Protein AF-A0A3M2LGC0-F1 (afdb_monomer_lite)

Sequence (353 aa):
MSELNGSGGSHGVPGADSSWPVLGRDTAALPDAQAQAGGSANGQVVPGQVVPGQIVQSHHGPGANGQSPGGTDAEAQPWDIVERLRQMADLIGDALSAGERKVEQSRTDAATQVATLQAEKESAQRDAAAAWGEVQRSRGQAEQADRRVLDAERRMAEAQAEAAAQLQAVQTDGAAQLQAVQADAANQISTAQSDAAAQVAAIQTEKETAQRDAAAAWGEVQRSRGQAEQADRRAVDAERRMAEAQAESAARVEALQAEKETAQRDAAAAWNQAQQGRQQADQARAQMEQAQVQAEQARVQADQSRTAMEQARQQEQQARTSMEAARQQEQQARTSMEAARQQEQQARAEAQA

pLDDT: mean 81.17, std 18.39, range [36.16, 98.5]

Secondary structure (DSSP, 8-state):
-----------PPPPS----------------------------PPP---PPP-------PPP--------------HHHHHHHHHHHHHHHHHHHHHHHHHHHHHHHHHHHHHHHHHHHHHHHHHHHHHHHHHHHHHHHHHHHHHHHHHHHHHHHHHHHHHHHHHHHHHHHS-TTTHHHHHHHHHHHHHHHHHHHHHHHHHHHHHHHHHHHHHHHHHHHHHHHHHHHHHHHHHHHHHHHHHHHHHHHHHHHHHHHHHHHHHHHHHHHHHHHHHHHHHHHHHHHHHHHHHHHHHHHHHHHHHHHHHHHHHHHHHHHHHHHHHHHHHHHHHHHHHHHHHHHHHHHHHHHHHTT-

Foldseek 3Di:
DDDDDDDDDDDDDDDPPPDDDDDDDPPDDDDDDDDDDDDDDDDDDDDDDDDDDPPPPPPPDDDDDDPDPDDPVPVCPPVNVVVVVVVVVVVVVVVVVVVVVVVVVVVVVVVVVVVVLVVVVVVLVVVVVVLVVVVVVLVVVVVVLVVVVVVLVVVVVVVVVVLVVVVVVLVVDDDPVSPVVVVVSVVVVVVVVVVSVVVVVVSVVVVVVSVVVVVVSVVVVVVSVVVVVVVVVVVVVVVVVVVVVVVVVVVVVVVVVVVVVVVVVVVVVVVVVVVVVVVVVVVVVVVVVVVVVVVVVVVVVVVVVVVVVVVVVVVVVVVVVVVVVVVVVVVVVVVVVVVVVVVVVVVVVVVVD

Organism: NCBI:txid2483351

Radius of gyration: 67.18 Å; chains: 1; bounding box: 136×83×228 Å

Structure (mmCIF, N/CA/C/O backbone):
data_AF-A0A3M2LGC0-F1
#
_entry.id   AF-A0A3M2LGC0-F1
#
loop_
_atom_site.group_PDB
_atom_site.id
_atom_site.type_symbol
_atom_site.label_atom_id
_atom_site.label_alt_id
_atom_site.label_comp_id
_atom_site.label_asym_id
_atom_site.label_entity_id
_atom_site.label_seq_id
_atom_site.pdbx_PDB_ins_code
_atom_site.Cartn_x
_atom_site.Cartn_y
_atom_site.Cartn_z
_atom_site.occupancy
_atom_site.B_iso_or_equiv
_atom_site.auth_seq_id
_atom_site.auth_comp_id
_atom_site.auth_asym_id
_atom_site.auth_atom_id
_atom_site.pdbx_PDB_model_num
ATOM 1 N N . MET A 1 1 ? -54.406 46.962 31.794 1.00 59.38 1 MET A N 1
ATOM 2 C CA . MET A 1 1 ? -53.096 47.440 31.314 1.00 59.38 1 MET A CA 1
ATOM 3 C C . MET A 1 1 ? -52.217 47.644 32.531 1.00 59.38 1 MET A C 1
ATOM 5 O O . MET A 1 1 ? -52.386 48.662 33.172 1.00 59.38 1 MET A O 1
ATOM 9 N N . SER A 1 2 ? -51.402 46.642 32.869 1.00 51.41 2 SER A N 1
ATOM 10 C CA . SER A 1 2 ? -50.234 46.716 33.762 1.00 51.41 2 SER A CA 1
ATOM 11 C C . SER A 1 2 ? -49.495 45.376 33.663 1.00 51.41 2 SER A C 1
ATOM 13 O O . SER A 1 2 ? -50.043 44.342 34.024 1.00 51.41 2 SER A O 1
ATOM 15 N N . GLU A 1 3 ? -48.328 45.434 33.024 1.00 60.50 3 GLU A N 1
ATOM 16 C CA . GLU A 1 3 ? -47.045 44.828 33.411 1.00 60.50 3 GLU A CA 1
ATOM 17 C C . GLU A 1 3 ? -47.031 43.421 34.030 1.00 60.50 3 GLU A C 1
ATOM 19 O O . GLU A 1 3 ? -47.432 43.234 35.170 1.00 60.50 3 GLU A O 1
ATOM 24 N N . LEU A 1 4 ? -46.406 42.470 33.324 1.00 56.62 4 LEU A N 1
ATOM 25 C CA . LEU A 1 4 ? -45.629 41.384 33.936 1.00 56.62 4 LEU A CA 1
ATOM 26 C C . LEU A 1 4 ? -44.500 40.980 32.975 1.00 56.62 4 LEU A C 1
ATOM 28 O O . LEU A 1 4 ? -44.613 40.081 32.146 1.00 56.62 4 LEU A O 1
ATOM 32 N N . ASN A 1 5 ? -43.420 41.751 33.078 1.00 58.09 5 ASN A N 1
ATOM 33 C CA . ASN A 1 5 ? -42.125 41.527 32.454 1.00 58.09 5 ASN A CA 1
ATOM 34 C C . ASN A 1 5 ? -41.316 40.603 33.383 1.00 58.09 5 ASN A C 1
ATOM 36 O O . ASN A 1 5 ? -40.851 41.033 34.438 1.00 58.09 5 ASN A O 1
ATOM 40 N N . GLY A 1 6 ? -41.219 39.320 33.034 1.00 52.62 6 GLY A N 1
ATOM 41 C CA . GLY A 1 6 ? -40.453 38.311 33.769 1.00 52.62 6 GLY A CA 1
ATOM 42 C C . GLY A 1 6 ? -39.072 38.133 33.153 1.00 52.62 6 GLY A C 1
ATOM 43 O O . GLY A 1 6 ? -38.904 37.383 32.197 1.00 52.62 6 GLY A O 1
ATOM 44 N N . SER A 1 7 ? -38.113 38.868 33.707 1.00 60.56 7 SER A N 1
ATOM 45 C CA . SER A 1 7 ? -36.701 38.924 33.333 1.00 60.56 7 SER A CA 1
ATOM 46 C C . SER A 1 7 ? -36.020 37.550 33.368 1.00 60.56 7 SER A C 1
ATOM 48 O O . SER A 1 7 ? -36.072 36.844 34.374 1.00 60.56 7 SER A O 1
ATOM 50 N N . GLY A 1 8 ? -35.332 37.207 32.277 1.00 49.66 8 GLY A N 1
ATOM 51 C CA . GLY A 1 8 ? -34.475 36.030 32.171 1.00 49.66 8 GLY A CA 1
ATOM 52 C C . GLY A 1 8 ? -33.271 36.119 33.109 1.00 49.66 8 GLY A C 1
ATOM 53 O O . GLY A 1 8 ? -32.500 37.077 33.064 1.00 49.66 8 GLY A O 1
ATOM 54 N N . GLY A 1 9 ? -33.126 35.106 33.963 1.00 54.53 9 GLY A N 1
ATOM 55 C CA . GLY A 1 9 ? -31.939 34.874 34.774 1.00 54.53 9 GLY A CA 1
ATOM 56 C C . GLY A 1 9 ? -30.908 34.080 33.982 1.00 54.53 9 GLY A C 1
ATOM 57 O O . GLY A 1 9 ? -31.056 32.877 33.779 1.00 54.53 9 GLY A O 1
ATOM 58 N N . SER A 1 10 ? -29.859 34.764 33.537 1.00 47.78 10 SER A N 1
ATOM 59 C CA . SER A 1 10 ? -28.648 34.161 32.991 1.00 47.78 10 SER A CA 1
ATOM 60 C C . SER A 1 10 ? -27.909 33.411 34.102 1.00 47.78 10 SER A C 1
ATOM 62 O O . SER A 1 10 ? -27.289 34.029 34.967 1.00 47.78 10 SER A O 1
ATOM 64 N N . HIS A 1 11 ? -27.956 32.079 34.092 1.00 54.91 11 HIS A N 1
ATOM 65 C CA . HIS A 1 11 ? -27.045 31.273 34.899 1.00 54.91 11 HIS A CA 1
ATOM 66 C C . HIS A 1 11 ? -25.644 31.350 34.285 1.00 54.91 11 HIS A C 1
ATOM 68 O O . HIS A 1 11 ? -25.371 30.769 33.236 1.00 54.91 11 HIS A O 1
ATOM 74 N N . GLY A 1 12 ? -24.773 32.124 34.935 1.00 53.34 12 GLY A N 1
ATOM 75 C CA . GLY A 1 12 ? -23.349 32.175 34.639 1.00 53.34 12 GLY A CA 1
ATOM 76 C C . GLY A 1 12 ? -22.702 30.815 34.883 1.00 53.34 12 GLY A C 1
ATOM 77 O O . GLY A 1 12 ? -22.812 30.243 35.965 1.00 53.34 12 GLY A O 1
ATOM 78 N N . VAL A 1 13 ? -22.032 30.313 33.853 1.00 56.62 13 VAL A N 1
ATOM 79 C CA . VAL A 1 13 ? -21.120 29.173 33.917 1.00 56.62 13 VAL A CA 1
ATOM 80 C C . VAL A 1 13 ? -19.903 29.597 34.754 1.00 56.62 13 VAL A C 1
ATOM 82 O O . VAL A 1 13 ? -19.287 30.610 34.414 1.00 56.62 13 VAL A O 1
ATOM 85 N N . PRO A 1 14 ? -19.541 28.898 35.844 1.00 59.12 14 PRO A N 1
ATOM 86 C CA . PRO A 1 14 ? -18.311 29.197 36.568 1.00 59.12 14 PRO A CA 1
ATOM 87 C C . PRO A 1 14 ? -17.082 28.843 35.714 1.00 59.12 14 PRO A C 1
ATOM 89 O O . PRO A 1 14 ? -17.028 27.787 35.085 1.00 59.12 14 PRO A O 1
ATOM 92 N N . GLY A 1 15 ? -16.124 29.773 35.685 1.00 50.25 15 GLY A N 1
ATOM 93 C CA . GLY A 1 15 ? -14.881 29.711 34.919 1.00 50.25 15 GLY A CA 1
ATOM 94 C C . GLY A 1 15 ? -13.962 28.550 35.309 1.00 50.25 15 GLY A C 1
ATOM 95 O O . GLY A 1 15 ? -13.933 28.088 36.450 1.00 50.25 15 GLY A O 1
ATOM 96 N N . ALA A 1 16 ? -13.226 28.070 34.308 1.00 52.12 16 ALA A N 1
ATOM 97 C CA . ALA A 1 16 ? -12.332 26.917 34.334 1.00 52.12 16 ALA A CA 1
ATOM 98 C C . ALA A 1 16 ? -10.916 27.246 34.858 1.00 52.12 16 ALA A C 1
ATOM 100 O O . ALA A 1 16 ? -9.922 26.737 34.347 1.00 52.12 16 ALA A O 1
ATOM 101 N N . ASP A 1 17 ? -10.814 28.091 35.880 1.00 50.72 17 ASP A N 1
ATOM 102 C CA . ASP A 1 17 ? -9.554 28.609 36.431 1.00 50.72 17 ASP A CA 1
ATOM 103 C C . ASP A 1 17 ? -9.239 28.064 37.842 1.00 50.72 17 ASP A C 1
ATOM 105 O O . ASP A 1 17 ? -8.392 28.578 38.577 1.00 50.72 17 ASP A O 1
ATOM 109 N N . SER A 1 18 ? -9.842 26.923 38.194 1.00 50.28 18 SER A N 1
ATOM 110 C CA . SER A 1 18 ? -9.445 26.139 39.370 1.00 50.28 18 SER A CA 1
ATOM 111 C C . SER A 1 18 ? -8.137 25.391 39.106 1.00 50.28 18 SER A C 1
ATOM 113 O O . SER A 1 18 ? -8.094 24.262 38.618 1.00 50.28 18 SER A O 1
ATOM 115 N N . SER A 1 19 ? -7.062 26.087 39.447 1.00 55.22 19 SER A N 1
ATOM 116 C CA . SER A 1 19 ? -5.687 25.611 39.519 1.00 55.22 19 SER A CA 1
ATOM 117 C C . SER A 1 19 ? -5.588 24.495 40.564 1.00 55.22 19 SER A C 1
ATOM 119 O O . SER A 1 19 ? -5.571 24.760 41.764 1.00 55.22 19 SER A O 1
ATOM 121 N N . TRP A 1 20 ? -5.551 23.236 40.130 1.00 62.28 20 TRP A N 1
ATOM 122 C CA . TRP A 1 20 ? -5.244 22.121 41.026 1.00 62.28 20 TRP A CA 1
ATOM 123 C C . TRP A 1 20 ? -3.771 22.195 41.458 1.00 62.28 20 TRP A C 1
ATOM 125 O O . TRP A 1 20 ? -2.902 22.382 40.601 1.00 62.28 20 TRP A O 1
ATOM 135 N N . PRO A 1 21 ? -3.445 22.034 42.754 1.00 61.66 21 PRO A N 1
ATOM 136 C CA . PRO A 1 21 ? -2.060 21.951 43.185 1.00 61.66 21 PRO A CA 1
ATOM 137 C C . PRO A 1 21 ? -1.443 20.639 42.686 1.00 61.66 21 PRO A C 1
ATOM 139 O O . PRO A 1 21 ? -1.868 19.543 43.053 1.00 61.66 21 PRO A O 1
ATOM 142 N N . VAL A 1 22 ? -0.419 20.774 41.841 1.00 53.31 22 VAL A N 1
ATOM 143 C CA . VAL A 1 22 ? 0.514 19.711 41.461 1.00 53.31 22 VAL A CA 1
ATOM 144 C C . VAL A 1 22 ? 1.193 19.205 42.733 1.00 53.31 22 VAL A C 1
ATOM 146 O O . VAL A 1 22 ? 2.060 19.869 43.299 1.00 53.31 22 VAL A O 1
ATOM 149 N N . LEU A 1 23 ? 0.778 18.029 43.202 1.00 56.72 23 LEU A N 1
ATOM 150 C CA . LEU A 1 23 ? 1.523 17.271 44.198 1.00 56.72 23 LEU A CA 1
ATOM 151 C C . LEU A 1 23 ? 2.819 16.784 43.546 1.00 56.72 23 LEU A C 1
ATOM 153 O O . LEU A 1 23 ? 2.802 16.041 42.562 1.00 56.72 23 LEU A O 1
ATOM 157 N N . GLY A 1 24 ? 3.929 17.280 44.089 1.00 43.38 24 GLY A N 1
ATOM 158 C CA . GLY A 1 24 ? 5.287 16.986 43.666 1.00 43.38 24 GLY A CA 1
ATOM 159 C C . GLY A 1 24 ? 5.548 15.487 43.603 1.00 43.38 24 GLY A C 1
ATOM 160 O O . GLY A 1 24 ? 5.301 14.740 44.547 1.00 43.38 24 GLY A O 1
ATOM 161 N N . ARG A 1 25 ? 6.053 15.057 42.450 1.00 40.62 25 ARG A N 1
ATOM 162 C CA . ARG A 1 25 ? 6.613 13.729 42.252 1.00 40.62 25 ARG A CA 1
ATOM 163 C C . ARG A 1 25 ? 8.070 13.808 42.697 1.00 40.62 25 ARG A C 1
ATOM 165 O O . ARG A 1 25 ? 8.919 14.275 41.943 1.00 40.62 25 ARG A O 1
ATOM 172 N N . ASP A 1 26 ? 8.335 13.394 43.930 1.00 43.69 26 ASP A N 1
ATOM 173 C CA . ASP A 1 26 ? 9.689 13.184 44.432 1.00 43.69 26 ASP A CA 1
ATOM 174 C C . ASP A 1 26 ? 10.353 12.058 43.627 1.00 43.69 26 ASP A C 1
ATOM 176 O O . ASP A 1 26 ? 10.139 10.869 43.865 1.00 43.69 26 ASP A O 1
ATOM 180 N N . THR A 1 27 ? 11.164 12.427 42.640 1.00 47.31 27 THR A N 1
ATOM 181 C CA . THR A 1 27 ? 12.152 11.532 42.035 1.00 47.31 27 THR A CA 1
ATOM 182 C C . THR A 1 27 ? 13.412 11.566 42.891 1.00 47.31 27 THR A C 1
ATOM 184 O O . THR A 1 27 ? 14.381 12.253 42.568 1.00 47.31 27 THR A O 1
ATOM 187 N N . ALA A 1 28 ? 13.391 10.835 44.004 1.00 43.44 28 ALA A N 1
ATOM 188 C CA . ALA A 1 28 ? 14.612 10.474 44.709 1.00 43.44 28 ALA A CA 1
ATOM 189 C C . ALA A 1 28 ? 15.278 9.314 43.958 1.00 43.44 28 ALA A C 1
ATOM 191 O O . ALA A 1 28 ? 14.792 8.183 43.952 1.00 43.44 28 ALA A O 1
ATOM 192 N N . ALA A 1 29 ? 16.385 9.630 43.293 1.00 49.16 29 ALA A N 1
ATOM 193 C CA . ALA A 1 29 ? 17.330 8.658 42.778 1.00 49.16 29 ALA A CA 1
ATOM 194 C C . ALA A 1 29 ? 17.998 7.911 43.946 1.00 49.16 29 ALA A C 1
ATOM 196 O O . ALA A 1 29 ? 18.489 8.537 44.885 1.00 49.16 29 ALA A O 1
ATOM 197 N N . LEU A 1 30 ? 18.064 6.584 43.852 1.00 44.66 30 LEU A N 1
ATOM 198 C CA . LEU A 1 30 ? 19.008 5.756 44.603 1.00 44.66 30 LEU A CA 1
ATOM 199 C C . LEU A 1 30 ? 19.684 4.760 43.645 1.00 44.66 30 LEU A C 1
ATOM 201 O O . LEU A 1 30 ? 19.062 4.368 42.654 1.00 44.66 30 LEU A O 1
ATOM 205 N N . PRO A 1 31 ? 20.957 4.406 43.902 1.00 59.09 31 PRO A N 1
ATOM 206 C CA . PRO A 1 31 ? 21.855 3.828 42.915 1.00 59.09 31 PRO A CA 1
ATOM 207 C C . PRO A 1 31 ? 21.942 2.295 42.981 1.00 59.09 31 PRO A C 1
ATOM 209 O O . PRO A 1 31 ? 21.551 1.671 43.963 1.00 59.09 31 PRO A O 1
ATOM 212 N N . ASP A 1 32 ? 22.492 1.754 41.893 1.00 46.50 32 ASP A N 1
ATOM 213 C CA . ASP A 1 32 ? 23.168 0.467 41.689 1.00 46.50 32 ASP A CA 1
ATOM 214 C C . ASP A 1 32 ? 23.062 -0.630 42.762 1.00 46.50 32 ASP A C 1
ATOM 216 O O . ASP A 1 32 ? 23.607 -0.532 43.861 1.00 46.50 32 ASP A O 1
ATOM 220 N N . ALA A 1 33 ? 22.551 -1.785 42.327 1.00 41.84 33 ALA A N 1
ATOM 221 C CA . ALA A 1 33 ? 22.973 -3.081 42.846 1.00 41.84 33 ALA A CA 1
ATOM 222 C C . ALA A 1 33 ? 23.096 -4.096 41.699 1.00 41.84 33 ALA A C 1
ATOM 224 O O . ALA A 1 33 ? 22.111 -4.562 41.128 1.00 41.84 33 ALA A O 1
ATOM 225 N N . GLN A 1 34 ? 24.346 -4.437 41.380 1.00 49.34 34 GLN A N 1
ATOM 226 C CA . GLN A 1 34 ? 24.727 -5.634 40.638 1.00 49.34 34 GLN A CA 1
ATOM 227 C C . GLN A 1 34 ? 24.260 -6.898 41.381 1.00 49.34 34 GLN A C 1
ATOM 229 O O . GLN A 1 34 ? 24.578 -7.076 42.554 1.00 49.34 34 GLN A O 1
ATOM 234 N N . ALA A 1 35 ? 23.609 -7.820 40.674 1.00 43.44 35 ALA A N 1
ATOM 235 C CA . ALA A 1 35 ? 23.571 -9.251 40.994 1.00 43.44 35 ALA A CA 1
ATOM 236 C C . ALA A 1 35 ? 23.278 -9.993 39.677 1.00 43.44 35 ALA A C 1
ATOM 238 O O . ALA A 1 35 ? 22.192 -9.892 39.122 1.00 43.44 35 ALA A O 1
ATOM 239 N N . GLN A 1 36 ? 24.308 -10.427 38.956 1.00 40.88 36 GLN A N 1
ATOM 240 C CA . GLN A 1 36 ? 24.985 -11.717 39.100 1.00 40.88 36 GLN A CA 1
ATOM 241 C C . GLN A 1 36 ? 24.161 -12.884 38.537 1.00 40.88 36 GLN A C 1
ATOM 243 O O . GLN A 1 36 ? 23.062 -13.202 38.975 1.00 40.88 36 GLN A O 1
ATOM 248 N N . ALA A 1 37 ? 24.759 -13.486 37.514 1.00 44.75 37 ALA A N 1
ATOM 249 C CA . ALA A 1 37 ? 24.297 -14.634 36.763 1.00 44.75 37 ALA A CA 1
ATOM 250 C C . ALA A 1 37 ? 24.121 -15.893 37.625 1.00 44.75 37 ALA A C 1
ATOM 252 O O . ALA A 1 37 ? 24.892 -16.132 38.553 1.00 44.75 37 ALA A O 1
ATOM 253 N N . GLY A 1 38 ? 23.187 -16.752 37.212 1.00 43.16 38 GLY A N 1
ATOM 254 C CA . GLY A 1 38 ? 23.137 -18.157 37.617 1.00 43.16 38 GLY A CA 1
ATOM 255 C C . GLY A 1 38 ? 21.713 -18.693 37.717 1.00 43.16 38 GLY A C 1
ATOM 256 O O . GLY A 1 38 ? 21.005 -18.375 38.663 1.00 43.16 38 GLY A O 1
ATOM 257 N N . GLY A 1 39 ? 21.296 -19.539 36.772 1.00 36.16 39 GLY A N 1
ATOM 258 C CA . GLY A 1 39 ? 20.008 -20.228 36.873 1.00 36.16 39 GLY A CA 1
ATOM 259 C C . GLY A 1 39 ? 19.635 -21.039 35.640 1.00 36.16 39 GLY A C 1
ATOM 260 O O . GLY A 1 39 ? 18.844 -20.596 34.817 1.00 36.16 39 GLY A O 1
ATOM 261 N N . SER A 1 40 ? 20.226 -22.226 35.521 1.00 42.06 40 SER A N 1
ATOM 262 C CA . SER A 1 40 ? 19.865 -23.263 34.553 1.00 42.06 40 SER A CA 1
ATOM 263 C C . SER A 1 40 ? 18.472 -23.865 34.793 1.00 42.06 40 SER A C 1
ATOM 265 O O . SER A 1 40 ? 18.032 -23.990 35.929 1.00 42.06 40 SER A O 1
ATOM 267 N N . ALA A 1 41 ? 17.930 -24.410 33.697 1.00 41.03 41 ALA A N 1
ATOM 268 C CA . ALA A 1 41 ? 17.117 -25.631 33.599 1.00 41.03 41 ALA A CA 1
ATOM 269 C C . ALA A 1 41 ? 15.632 -25.612 34.021 1.00 41.03 41 ALA A C 1
ATOM 271 O O . ALA A 1 41 ? 15.292 -25.538 35.196 1.00 41.03 41 ALA A O 1
ATOM 272 N N . ASN A 1 42 ? 14.778 -25.834 33.010 1.00 42.12 42 ASN A N 1
ATOM 273 C CA . ASN A 1 42 ? 13.666 -26.805 32.905 1.00 42.12 42 ASN A CA 1
ATOM 274 C C . ASN A 1 42 ? 12.569 -26.159 32.038 1.00 42.12 42 ASN A C 1
ATOM 276 O O . ASN A 1 42 ? 12.060 -25.099 32.362 1.00 42.12 42 ASN A O 1
ATOM 280 N N . GLY A 1 43 ? 12.219 -26.660 30.855 1.00 44.41 43 GLY A N 1
ATOM 281 C CA . GLY A 1 43 ? 11.868 -28.048 30.593 1.00 44.41 43 GLY A CA 1
ATOM 282 C C . GLY A 1 43 ? 10.349 -28.193 30.683 1.00 44.41 43 GLY A C 1
ATOM 283 O O . GLY A 1 43 ? 9.858 -28.796 31.627 1.00 44.41 43 GLY A O 1
ATOM 284 N N . GLN A 1 44 ? 9.601 -27.639 29.722 1.00 42.62 44 GLN A N 1
ATOM 285 C CA . GLN A 1 44 ? 8.201 -28.020 29.530 1.00 42.62 44 GLN A CA 1
ATOM 286 C C . GLN A 1 44 ? 7.817 -27.932 28.050 1.00 42.62 44 GLN A C 1
ATOM 288 O O . GLN A 1 44 ? 7.436 -26.894 27.516 1.00 42.62 44 GLN A O 1
ATOM 293 N N . VAL A 1 45 ? 7.986 -29.071 27.383 1.00 43.59 45 VAL A N 1
ATOM 294 C CA . VAL A 1 45 ? 7.437 -29.361 26.061 1.00 43.59 45 VAL A CA 1
ATOM 295 C C . VAL A 1 45 ? 5.944 -29.620 26.250 1.00 43.59 45 VAL A C 1
ATOM 297 O O . VAL A 1 45 ? 5.567 -30.543 26.970 1.00 43.59 45 VAL A O 1
ATOM 300 N N . VAL A 1 46 ? 5.100 -28.807 25.620 1.00 48.28 46 VAL A N 1
ATOM 301 C CA . VAL A 1 46 ? 3.661 -29.063 25.487 1.00 48.28 46 VAL A CA 1
ATOM 302 C C . VAL A 1 46 ? 3.451 -29.821 24.174 1.00 48.28 46 VAL A C 1
ATOM 304 O O . VAL A 1 46 ? 3.744 -29.259 23.118 1.00 48.28 46 VAL A O 1
ATOM 307 N N . PRO A 1 47 ? 2.969 -31.077 24.182 1.00 52.12 47 PRO A N 1
ATOM 308 C CA . PRO A 1 47 ? 2.568 -31.751 22.962 1.00 52.12 47 PRO A CA 1
ATOM 309 C C . PRO A 1 47 ? 1.066 -31.562 22.720 1.00 52.12 47 PRO A C 1
ATOM 311 O O . PRO A 1 47 ? 0.247 -31.766 23.611 1.00 52.12 47 PRO A O 1
ATOM 314 N N . GLY A 1 48 ? 0.710 -31.263 21.471 1.00 48.62 48 GLY A N 1
ATOM 315 C CA . GLY A 1 48 ? -0.610 -31.593 20.937 1.00 48.62 48 GLY A CA 1
ATOM 316 C C . GLY A 1 48 ? -1.626 -30.457 20.914 1.00 48.62 48 GLY A C 1
ATOM 317 O O . GLY A 1 48 ? -2.564 -30.435 21.703 1.00 48.62 48 GLY A O 1
ATOM 318 N N . GLN A 1 49 ? -1.540 -29.610 19.888 1.00 46.44 49 GLN A N 1
ATOM 319 C CA . GLN A 1 49 ? -2.753 -29.096 19.258 1.00 46.44 49 GLN A CA 1
ATOM 320 C C . GLN A 1 49 ? -2.706 -29.424 17.766 1.00 46.44 49 GLN A C 1
ATOM 322 O O . GLN A 1 49 ? -1.990 -28.814 16.976 1.00 46.44 49 GLN A O 1
ATOM 327 N N . VAL A 1 50 ? -3.439 -30.479 17.422 1.00 46.47 50 VAL A N 1
ATOM 328 C CA . VAL A 1 50 ? -3.703 -30.917 16.056 1.00 46.47 50 VAL A CA 1
ATOM 329 C C . VAL A 1 50 ? -4.737 -29.956 15.479 1.00 46.47 50 VAL A C 1
ATOM 331 O O . VAL A 1 50 ? -5.901 -29.987 15.872 1.00 46.47 50 VAL A O 1
ATOM 334 N N . VAL A 1 51 ? -4.311 -29.086 14.567 1.00 51.22 51 VAL A N 1
ATOM 335 C CA . VAL A 1 51 ? -5.225 -28.338 13.699 1.00 51.22 51 VAL A CA 1
ATOM 336 C C . VAL A 1 51 ? -5.657 -29.292 12.577 1.00 51.22 51 VAL A C 1
ATOM 338 O O . VAL A 1 51 ? -4.787 -29.817 11.877 1.00 51.22 51 VAL A O 1
ATOM 341 N N . PRO A 1 52 ? -6.959 -29.585 12.404 1.00 52.84 52 PRO A N 1
ATOM 342 C CA . PRO A 1 52 ? -7.425 -30.448 11.327 1.00 52.84 52 PRO A CA 1
ATOM 343 C C . PRO A 1 52 ? -7.180 -29.787 9.968 1.00 52.84 52 PRO A C 1
ATOM 345 O O . PRO A 1 52 ? -7.434 -28.599 9.769 1.00 52.84 52 PRO A O 1
ATOM 348 N N . GLY A 1 53 ? -6.637 -30.584 9.049 1.00 41.50 53 GLY A N 1
ATOM 349 C CA . GLY A 1 53 ? -6.085 -30.132 7.785 1.00 41.50 53 GLY A CA 1
ATOM 350 C C . GLY A 1 53 ? -7.118 -29.545 6.830 1.00 41.50 53 GLY A C 1
ATOM 351 O O . GLY A 1 53 ? -8.123 -30.172 6.500 1.00 41.50 53 GLY A O 1
ATOM 352 N N . GLN A 1 54 ? -6.793 -28.370 6.294 1.00 44.25 54 GLN A N 1
ATOM 353 C CA . GLN A 1 54 ? -7.247 -27.974 4.971 1.00 44.25 54 GLN A CA 1
ATOM 354 C C . GLN A 1 54 ? -6.386 -28.711 3.945 1.00 44.25 54 GLN A C 1
ATOM 356 O O . GLN A 1 54 ? -5.225 -28.382 3.703 1.00 44.25 54 GLN A O 1
ATOM 361 N N . ILE A 1 55 ? -6.971 -29.754 3.368 1.00 43.88 55 ILE A N 1
ATOM 362 C CA . ILE A 1 55 ? -6.431 -30.471 2.221 1.00 43.88 55 ILE A CA 1
ATOM 363 C C . ILE A 1 55 ? -6.530 -29.514 1.028 1.00 43.88 55 ILE A C 1
ATOM 365 O O . ILE A 1 55 ? -7.564 -29.431 0.367 1.00 43.88 55 ILE A O 1
ATOM 369 N N . VAL A 1 56 ? -5.463 -28.759 0.763 1.00 45.22 56 VAL A N 1
ATOM 370 C CA . VAL A 1 56 ? -5.282 -28.100 -0.532 1.00 45.22 56 VAL A CA 1
ATOM 371 C C . VAL A 1 56 ? -5.013 -29.213 -1.535 1.00 45.22 56 VAL A C 1
ATOM 373 O O . VAL A 1 56 ? -3.933 -29.801 -1.586 1.00 45.22 56 VAL A O 1
ATOM 376 N N . GLN A 1 57 ? -6.063 -29.545 -2.277 1.00 46.31 57 GLN A N 1
ATOM 377 C CA . GLN A 1 57 ? -6.089 -30.517 -3.356 1.00 46.31 57 GLN A CA 1
ATOM 378 C C . GLN A 1 57 ? -5.185 -30.008 -4.490 1.00 46.31 57 GLN A C 1
ATOM 380 O O . GLN A 1 57 ? -5.622 -29.348 -5.432 1.00 46.31 57 GLN A O 1
ATOM 385 N N . SER A 1 58 ? -3.886 -30.269 -4.355 1.00 43.72 58 SER A N 1
ATOM 386 C CA . SER A 1 58 ? -2.868 -30.018 -5.369 1.00 43.72 58 SER A CA 1
ATOM 387 C C . SER A 1 58 ? -3.120 -30.953 -6.548 1.00 43.72 58 SER A C 1
ATOM 389 O O . SER A 1 58 ? -2.705 -32.113 -6.567 1.00 43.72 58 SER A O 1
ATOM 391 N N . HIS A 1 59 ? -3.850 -30.426 -7.530 1.00 44.78 59 HIS A N 1
ATOM 392 C CA . HIS A 1 59 ? -4.060 -31.039 -8.831 1.00 44.78 59 HIS A CA 1
ATOM 393 C C . HIS A 1 59 ? -2.711 -31.138 -9.552 1.00 44.78 59 HIS A C 1
ATOM 395 O O . HIS A 1 59 ? -2.290 -30.234 -10.268 1.00 44.78 59 HIS A O 1
ATOM 401 N N . HIS A 1 60 ? -2.026 -32.257 -9.334 1.00 42.66 60 HIS A N 1
ATOM 402 C CA . HIS A 1 60 ? -0.939 -32.716 -10.181 1.00 42.66 60 HIS A CA 1
ATOM 403 C C . HIS A 1 60 ? -1.557 -33.197 -11.497 1.00 42.66 60 HIS A C 1
ATOM 405 O O . HIS A 1 60 ? -1.997 -34.340 -11.614 1.00 42.66 60 HIS A O 1
ATOM 411 N N . GLY A 1 61 ? -1.635 -32.294 -12.474 1.00 41.16 61 GLY A N 1
ATOM 412 C CA . GLY A 1 61 ? -1.888 -32.657 -13.863 1.00 41.16 61 GLY A CA 1
ATOM 413 C C . GLY A 1 61 ? -0.684 -33.429 -14.420 1.00 41.16 61 GLY A C 1
ATOM 414 O O . GLY A 1 61 ? 0.444 -32.946 -14.291 1.00 41.16 61 GLY A O 1
ATOM 415 N N . PRO A 1 62 ? -0.879 -34.621 -15.008 1.00 56.09 62 PRO A N 1
ATOM 416 C CA . PRO A 1 62 ? 0.194 -35.365 -15.646 1.00 56.09 62 PRO A CA 1
ATOM 417 C C . PRO A 1 62 ? 0.565 -34.700 -16.976 1.00 56.09 62 PRO A C 1
ATOM 419 O O . PRO A 1 62 ? -0.264 -34.080 -17.640 1.00 56.09 62 PRO A O 1
ATOM 422 N N . GLY A 1 63 ? 1.844 -34.812 -17.324 1.00 54.50 63 GLY A N 1
ATOM 423 C CA . GLY A 1 63 ? 2.481 -34.052 -18.387 1.00 54.50 63 GLY A CA 1
ATOM 424 C C . GLY A 1 63 ? 1.848 -34.174 -19.772 1.00 54.50 63 GLY A C 1
ATOM 425 O O . GLY A 1 63 ? 1.320 -35.210 -20.167 1.00 54.50 63 GLY A O 1
ATOM 426 N N . ALA A 1 64 ? 2.017 -33.102 -20.540 1.00 46.09 64 ALA A N 1
ATOM 427 C CA . ALA A 1 64 ? 1.920 -33.119 -21.987 1.00 46.09 64 ALA A CA 1
ATOM 428 C C . ALA A 1 64 ? 2.868 -32.059 -22.568 1.00 46.09 64 ALA A C 1
ATOM 430 O O . ALA A 1 64 ? 2.674 -30.864 -22.383 1.00 46.09 64 ALA A O 1
ATOM 431 N N . ASN A 1 65 ? 3.883 -32.561 -23.271 1.00 47.81 65 ASN A N 1
ATOM 432 C CA . ASN A 1 65 ? 4.600 -31.947 -24.386 1.00 47.81 65 ASN A CA 1
ATOM 433 C C . ASN A 1 65 ? 5.263 -30.578 -24.185 1.00 47.81 65 ASN A C 1
ATOM 435 O O . ASN A 1 65 ? 4.666 -29.519 -24.353 1.00 47.81 65 ASN A O 1
ATOM 439 N N . GLY A 1 66 ? 6.589 -30.638 -24.031 1.00 49.00 66 GLY A N 1
ATOM 440 C CA . GLY A 1 66 ? 7.490 -29.578 -24.461 1.00 49.00 66 GLY A CA 1
ATOM 441 C C . GLY A 1 66 ? 7.381 -29.357 -25.970 1.00 49.00 66 GLY A C 1
ATOM 442 O O . GLY A 1 66 ? 8.103 -29.961 -26.757 1.00 49.00 66 GLY A O 1
ATOM 443 N N . GLN A 1 67 ? 6.471 -28.476 -26.367 1.00 49.84 67 GLN A N 1
ATOM 444 C CA . GLN A 1 67 ? 6.595 -27.703 -27.592 1.00 49.84 67 GLN A CA 1
ATOM 445 C C . GLN A 1 67 ? 7.138 -26.341 -27.183 1.00 49.84 67 GLN A C 1
ATOM 447 O O . GLN A 1 67 ? 6.394 -25.471 -26.743 1.00 49.84 67 GLN A O 1
ATOM 452 N N . SER A 1 68 ? 8.456 -26.175 -27.294 1.00 50.78 68 SER A N 1
ATOM 453 C CA . SER A 1 68 ? 9.053 -24.846 -27.375 1.00 50.78 68 SER A CA 1
ATOM 454 C C . SER A 1 68 ? 8.401 -24.123 -28.555 1.00 50.78 68 SER A C 1
ATOM 456 O O . SER A 1 68 ? 8.551 -24.602 -29.685 1.00 50.78 68 SER A O 1
ATOM 458 N N . PRO A 1 69 ? 7.681 -23.006 -28.350 1.00 59.47 69 PRO A N 1
ATOM 459 C CA . PRO A 1 69 ? 7.279 -22.167 -29.460 1.00 59.47 69 PRO A CA 1
ATOM 460 C C . PRO A 1 69 ? 8.562 -21.539 -30.006 1.00 59.47 69 PRO A C 1
ATOM 462 O O . PRO A 1 69 ? 9.139 -20.632 -29.410 1.00 59.47 69 PRO A O 1
ATOM 465 N N . GLY A 1 70 ? 9.065 -22.107 -31.101 1.00 47.72 70 GLY A N 1
ATOM 466 C CA . GLY A 1 70 ? 10.121 -21.499 -31.892 1.00 47.72 70 GLY A CA 1
ATOM 467 C C . GLY A 1 70 ? 9.670 -20.102 -32.292 1.00 47.72 70 GLY A C 1
ATOM 468 O O . GLY A 1 70 ? 8.613 -19.944 -32.903 1.00 47.72 70 GLY A O 1
ATOM 469 N N . GLY A 1 71 ? 10.457 -19.108 -31.886 1.00 51.22 71 GLY A N 1
ATOM 470 C CA . GLY A 1 71 ? 10.256 -17.709 -32.209 1.00 51.22 71 GLY A CA 1
ATOM 471 C C . GLY A 1 71 ? 10.179 -17.508 -33.714 1.00 51.22 71 GLY A C 1
ATOM 472 O O . GLY A 1 71 ? 11.177 -17.565 -34.425 1.00 51.22 71 GLY A O 1
ATOM 473 N N . THR A 1 72 ? 8.977 -17.232 -34.194 1.00 51.69 72 THR A N 1
ATOM 474 C CA . THR A 1 72 ? 8.823 -16.187 -35.190 1.00 51.69 72 THR A CA 1
ATOM 475 C C . THR A 1 72 ? 8.732 -14.893 -34.399 1.00 51.69 72 THR A C 1
ATOM 477 O O . THR A 1 72 ? 7.676 -14.594 -33.838 1.00 51.69 72 THR A O 1
ATOM 480 N N . ASP A 1 73 ? 9.845 -14.163 -34.317 1.00 50.44 73 ASP A N 1
ATOM 481 C CA . ASP A 1 73 ? 9.869 -12.733 -34.009 1.00 50.44 73 ASP A CA 1
ATOM 482 C C . ASP A 1 73 ? 9.067 -12.016 -35.105 1.00 50.44 73 ASP A C 1
ATOM 484 O O . ASP A 1 73 ? 9.607 -11.437 -36.044 1.00 50.44 73 ASP A O 1
ATOM 488 N N . ALA A 1 74 ? 7.743 -12.150 -35.053 1.00 61.00 74 ALA A N 1
ATOM 489 C CA . ALA A 1 74 ? 6.858 -11.260 -35.764 1.00 61.00 74 ALA A CA 1
ATOM 490 C C . ALA A 1 74 ? 7.132 -9.894 -35.146 1.00 61.00 74 ALA A C 1
ATOM 492 O O . ALA A 1 74 ? 6.862 -9.707 -33.960 1.00 61.00 74 ALA A O 1
ATOM 493 N N . GLU A 1 75 ? 7.749 -8.995 -35.918 1.00 60.50 75 GLU A N 1
ATOM 494 C CA . GLU A 1 75 ? 7.860 -7.576 -35.598 1.00 60.50 75 GLU A CA 1
ATOM 495 C C . GLU A 1 75 ? 6.480 -7.105 -35.139 1.00 60.50 75 GLU A C 1
ATOM 497 O O . GLU A 1 75 ? 5.596 -6.850 -35.959 1.00 60.50 75 GLU A O 1
ATOM 502 N N . ALA A 1 76 ? 6.268 -7.084 -33.819 1.00 60.59 76 ALA A N 1
ATOM 503 C CA . ALA A 1 76 ? 5.046 -6.580 -33.232 1.00 60.59 76 ALA A CA 1
ATOM 504 C C . ALA A 1 76 ? 4.919 -5.161 -33.765 1.00 60.59 76 ALA A C 1
ATOM 506 O O . ALA A 1 76 ? 5.831 -4.343 -33.583 1.00 60.59 76 ALA A O 1
ATOM 507 N N . GLN A 1 77 ? 3.844 -4.908 -34.510 1.00 81.44 77 GLN A N 1
ATOM 508 C CA . GLN A 1 77 ? 3.656 -3.617 -35.144 1.00 81.44 77 GLN A CA 1
ATOM 509 C C . GLN A 1 77 ? 3.721 -2.572 -34.021 1.00 81.44 77 GLN A C 1
ATOM 511 O O . GLN A 1 77 ? 3.180 -2.815 -32.941 1.00 81.44 77 GLN A O 1
ATOM 516 N N . PRO A 1 78 ? 4.380 -1.418 -34.211 1.00 84.38 78 PRO A N 1
ATOM 517 C CA . PRO A 1 78 ? 4.556 -0.433 -33.141 1.00 84.38 78 PRO A CA 1
ATOM 518 C C . PRO A 1 78 ? 3.238 -0.031 -32.450 1.00 84.38 78 PRO A C 1
ATOM 520 O O . PRO A 1 78 ? 3.243 0.341 -31.279 1.00 84.38 78 PRO A O 1
ATOM 523 N N . TRP A 1 79 ? 2.105 -0.172 -33.145 1.00 89.94 79 TRP A N 1
ATOM 524 C CA . TRP A 1 79 ? 0.755 0.005 -32.612 1.00 89.94 79 TRP A CA 1
ATOM 525 C C . TRP A 1 79 ? 0.337 -1.054 -31.572 1.00 89.94 79 TRP A C 1
ATOM 527 O O . TRP A 1 79 ? -0.286 -0.689 -30.578 1.00 89.94 79 TRP A O 1
ATOM 537 N N . ASP A 1 80 ? 0.743 -2.320 -31.713 1.00 89.06 80 ASP A N 1
ATOM 538 C CA . ASP A 1 80 ? 0.417 -3.405 -30.769 1.00 89.06 80 ASP A CA 1
ATOM 539 C C . ASP A 1 80 ? 1.060 -3.179 -29.392 1.00 89.06 80 ASP A C 1
ATOM 541 O O . ASP A 1 80 ? 0.480 -3.495 -28.351 1.00 89.06 80 ASP A O 1
ATOM 545 N N . ILE A 1 81 ? 2.260 -2.586 -29.365 1.00 84.56 81 ILE A N 1
ATOM 546 C CA . ILE A 1 81 ? 2.951 -2.229 -28.117 1.00 84.56 81 ILE A CA 1
ATOM 547 C C . ILE A 1 81 ? 2.183 -1.120 -27.386 1.00 84.56 81 ILE A C 1
ATOM 549 O O . ILE A 1 81 ? 2.036 -1.179 -26.164 1.00 84.56 81 ILE A O 1
ATOM 553 N N . VAL A 1 82 ? 1.665 -0.129 -28.118 1.00 94.00 82 VAL A N 1
ATOM 554 C CA . VAL A 1 82 ? 0.861 0.963 -27.547 1.00 94.00 82 VAL A CA 1
ATOM 555 C C . VAL A 1 82 ? -0.470 0.435 -27.010 1.00 94.00 82 VAL A C 1
ATOM 557 O O . VAL A 1 82 ? -0.847 0.780 -25.890 1.00 94.00 82 VAL A O 1
ATOM 560 N N . GLU A 1 83 ? -1.144 -0.444 -27.754 1.00 95.12 83 GLU A N 1
ATOM 561 C CA . GLU A 1 83 ? -2.393 -1.084 -27.321 1.00 95.12 83 GLU A CA 1
ATOM 562 C C . GLU A 1 83 ? -2.176 -1.909 -26.042 1.00 95.12 83 GLU A C 1
ATOM 564 O O . GLU A 1 83 ? -2.939 -1.807 -25.079 1.00 95.12 83 GLU A O 1
ATOM 569 N N . ARG A 1 84 ? -1.072 -2.665 -25.976 1.00 91.62 84 ARG A N 1
ATOM 570 C CA . ARG A 1 84 ? -0.708 -3.444 -24.786 1.00 91.62 84 ARG A CA 1
ATOM 571 C C . ARG A 1 84 ? -0.363 -2.557 -23.590 1.00 91.62 84 ARG A C 1
ATOM 573 O O . ARG A 1 84 ? -0.762 -2.873 -22.471 1.00 91.62 84 ARG A O 1
ATOM 580 N N . LEU A 1 85 ? 0.356 -1.451 -23.796 1.00 93.75 85 LEU A N 1
ATOM 581 C CA . LEU A 1 85 ? 0.630 -0.470 -22.737 1.00 93.75 85 LEU A CA 1
ATOM 582 C C . LEU A 1 85 ? -0.661 0.166 -22.217 1.00 93.75 85 LEU A C 1
ATOM 584 O O . LEU A 1 85 ? -0.800 0.342 -21.009 1.00 93.75 85 LEU A O 1
ATOM 588 N N . ARG A 1 86 ? -1.618 0.450 -23.106 1.00 96.69 86 ARG A N 1
ATOM 589 C CA . ARG A 1 86 ? -2.942 0.950 -22.730 1.00 96.69 86 ARG A CA 1
ATOM 590 C C . ARG A 1 86 ? -3.718 -0.077 -21.907 1.00 96.69 86 ARG A C 1
ATOM 592 O O . ARG A 1 86 ? -4.187 0.267 -20.831 1.00 96.69 86 ARG A O 1
ATOM 599 N N . GLN A 1 87 ? -3.757 -1.340 -22.338 1.00 96.88 87 GLN A N 1
ATOM 600 C CA . GLN A 1 87 ? -4.375 -2.418 -21.556 1.00 96.88 87 GLN A CA 1
ATOM 601 C C . GLN A 1 87 ? -3.724 -2.594 -20.179 1.00 96.88 87 GLN A C 1
ATOM 603 O O . GLN A 1 87 ? -4.425 -2.791 -19.192 1.00 96.88 87 GLN A O 1
ATOM 608 N N . MET A 1 88 ? -2.393 -2.504 -20.080 1.00 93.94 88 MET A N 1
ATOM 609 C CA . MET A 1 88 ? -1.726 -2.547 -18.775 1.00 93.94 88 MET A CA 1
ATOM 610 C C . MET A 1 88 ? -2.078 -1.334 -17.909 1.00 93.94 88 MET A C 1
ATOM 612 O O . MET A 1 88 ? -2.272 -1.499 -16.708 1.00 93.94 88 MET A O 1
ATOM 616 N N . ALA A 1 89 ? -2.181 -0.136 -18.491 1.00 95.69 89 ALA A N 1
ATOM 617 C CA . ALA A 1 89 ? -2.595 1.058 -17.761 1.00 95.69 89 ALA A CA 1
ATOM 618 C C . ALA A 1 89 ? -4.032 0.930 -17.228 1.00 95.69 89 ALA A C 1
ATOM 620 O O . ALA A 1 89 ? -4.264 1.244 -16.061 1.00 95.69 89 ALA A O 1
ATOM 621 N N . ASP A 1 90 ? -4.956 0.398 -18.034 1.00 97.12 90 ASP A N 1
ATOM 622 C CA . ASP A 1 90 ? -6.340 0.139 -17.621 1.00 97.12 90 ASP A CA 1
ATOM 623 C C . ASP A 1 90 ? -6.395 -0.906 -16.488 1.00 97.12 90 ASP A C 1
ATOM 625 O O . ASP A 1 90 ? -7.049 -0.677 -15.473 1.00 97.12 90 ASP A O 1
ATOM 629 N N . LEU A 1 91 ? -5.619 -1.998 -16.578 1.00 95.62 91 LEU A N 1
ATOM 630 C CA . LEU A 1 91 ? -5.525 -3.009 -15.512 1.00 95.62 91 LEU A CA 1
ATOM 631 C C . LEU A 1 91 ? -4.952 -2.449 -14.201 1.00 95.62 91 LEU A C 1
ATOM 633 O O . LEU A 1 91 ? -5.420 -2.810 -13.119 1.00 95.62 91 LEU A O 1
ATOM 637 N N . ILE A 1 92 ? -3.939 -1.579 -14.277 1.00 92.94 92 ILE A N 1
ATOM 638 C CA . ILE A 1 92 ? -3.380 -0.904 -13.097 1.00 92.94 92 ILE A CA 1
ATOM 639 C C . ILE A 1 92 ? -4.422 0.048 -12.497 1.00 92.94 92 ILE A C 1
ATOM 641 O O . ILE A 1 92 ? -4.579 0.077 -11.275 1.00 92.94 92 ILE A O 1
ATOM 645 N N . GLY A 1 93 ? -5.157 0.784 -13.336 1.00 96.38 93 GLY A N 1
ATOM 646 C CA . GLY A 1 93 ? -6.260 1.645 -12.908 1.00 96.38 93 GLY A CA 1
ATOM 647 C C . GLY A 1 93 ? -7.346 0.863 -12.169 1.00 96.38 93 GLY A C 1
ATOM 648 O O . GLY A 1 93 ? -7.688 1.204 -11.036 1.00 96.38 93 GLY A O 1
ATOM 649 N N . ASP A 1 94 ? -7.811 -0.241 -12.752 1.00 96.25 94 ASP A N 1
ATOM 650 C CA . ASP A 1 94 ? -8.818 -1.115 -12.146 1.00 96.25 94 ASP A CA 1
ATOM 651 C C . ASP A 1 94 ? -8.339 -1.723 -10.822 1.00 96.25 94 ASP A C 1
ATOM 653 O O . ASP A 1 94 ? -9.102 -1.772 -9.851 1.00 96.25 94 ASP A O 1
ATOM 657 N N . ALA A 1 95 ? -7.075 -2.151 -10.750 1.00 91.06 95 ALA A N 1
ATOM 658 C CA . ALA A 1 95 ? -6.483 -2.690 -9.528 1.00 91.06 95 ALA A CA 1
ATOM 659 C C . ALA A 1 95 ? -6.397 -1.634 -8.413 1.00 91.06 95 ALA A C 1
ATOM 661 O O . ALA A 1 95 ? -6.731 -1.936 -7.263 1.00 91.06 95 ALA A O 1
ATOM 662 N N . LEU A 1 96 ? -6.014 -0.395 -8.740 1.00 91.44 96 LEU A N 1
ATOM 663 C CA . LEU A 1 96 ? -5.989 0.718 -7.785 1.00 91.44 96 LEU A CA 1
ATOM 664 C C . LEU A 1 96 ? -7.401 1.067 -7.300 1.00 91.44 96 LEU A C 1
ATOM 666 O O . LEU A 1 96 ? -7.632 1.111 -6.092 1.00 91.44 96 LEU A O 1
ATOM 670 N N . SER A 1 97 ? -8.373 1.203 -8.206 1.00 95.00 97 SER A N 1
ATOM 671 C CA . SER A 1 97 ? -9.771 1.470 -7.838 1.00 95.00 97 SER A CA 1
ATOM 672 C C . SER A 1 97 ? -10.425 0.315 -7.067 1.00 95.00 97 SER A C 1
ATOM 674 O O . SER A 1 97 ? -11.335 0.533 -6.262 1.00 95.00 97 SER A O 1
ATOM 676 N N . ALA A 1 98 ? -10.012 -0.934 -7.296 1.00 93.38 98 ALA A N 1
ATOM 677 C CA . ALA A 1 98 ? -10.423 -2.071 -6.471 1.00 93.38 98 ALA A CA 1
ATOM 678 C C . ALA A 1 98 ? -9.780 -2.016 -5.074 1.00 93.38 98 ALA A C 1
ATOM 680 O O . ALA A 1 98 ? -10.452 -2.297 -4.077 1.00 93.38 98 ALA A O 1
ATOM 681 N N . GLY A 1 99 ? -8.509 -1.612 -4.994 1.00 89.69 99 GLY A N 1
ATOM 682 C CA . GLY A 1 99 ? -7.798 -1.372 -3.740 1.00 89.69 99 GLY A CA 1
ATOM 683 C C . GLY A 1 99 ? -8.473 -0.301 -2.882 1.00 89.69 99 GLY A C 1
ATOM 684 O O . GLY A 1 99 ? -8.768 -0.555 -1.715 1.00 89.69 99 GLY A O 1
ATOM 685 N N . GLU A 1 100 ? -8.802 0.851 -3.468 1.00 93.12 100 GLU A N 1
ATOM 686 C CA . GLU A 1 100 ? -9.506 1.950 -2.787 1.00 93.12 100 GLU A CA 1
ATOM 687 C C . GLU A 1 100 ? -10.873 1.514 -2.253 1.00 93.12 100 GLU A C 1
ATOM 689 O O . GLU A 1 100 ? -11.184 1.747 -1.084 1.00 93.12 100 GLU A O 1
ATOM 694 N N . ARG A 1 101 ? -11.660 0.789 -3.061 1.00 93.56 101 ARG A N 1
ATOM 695 C CA . ARG A 1 101 ? -12.948 0.230 -2.617 1.00 93.56 101 ARG A CA 1
ATOM 696 C C . ARG A 1 101 ? -12.793 -0.704 -1.420 1.00 93.56 101 ARG A C 1
ATOM 698 O O . ARG A 1 101 ? -13.609 -0.656 -0.504 1.00 93.56 101 ARG A O 1
ATOM 705 N N . LYS A 1 102 ? -11.744 -1.530 -1.401 1.00 91.56 102 LYS A N 1
ATOM 706 C CA . LYS A 1 102 ? -11.480 -2.447 -0.285 1.00 91.56 102 LYS A CA 1
ATOM 707 C C . LYS A 1 102 ? -11.056 -1.706 0.984 1.00 91.56 102 LYS A C 1
ATOM 709 O O . LYS A 1 102 ? -11.472 -2.096 2.071 1.00 91.56 102 LYS A O 1
ATOM 714 N N . VAL A 1 103 ? -10.258 -0.645 0.859 1.00 91.19 103 VAL A N 1
ATOM 715 C CA . VAL A 1 103 ? -9.887 0.211 1.999 1.00 91.19 103 VAL A CA 1
ATOM 716 C C . VAL A 1 103 ? -11.124 0.909 2.570 1.00 91.19 103 VAL A C 1
ATOM 718 O O . VAL A 1 103 ? -11.326 0.878 3.784 1.00 91.19 103 VAL A O 1
ATOM 721 N N . GLU A 1 104 ? -11.986 1.463 1.717 1.00 91.12 104 GLU A N 1
ATOM 722 C CA . GLU A 1 104 ? -13.206 2.149 2.160 1.00 91.12 104 GLU A CA 1
ATOM 723 C C . GLU A 1 104 ? -14.223 1.183 2.791 1.00 91.12 104 GLU A C 1
ATOM 725 O O . GLU A 1 104 ? -14.862 1.508 3.795 1.00 91.12 104 GLU A O 1
ATOM 730 N N . GLN A 1 105 ? -14.317 -0.045 2.271 1.00 92.19 105 GLN A N 1
ATOM 731 C CA . GLN A 1 105 ? -15.118 -1.107 2.877 1.00 92.19 105 GLN A CA 1
ATOM 732 C C . GLN A 1 105 ? -14.601 -1.474 4.275 1.00 92.19 105 GLN A C 1
ATOM 734 O O . GLN A 1 105 ? -15.369 -1.423 5.233 1.00 92.19 105 GLN A O 1
ATOM 739 N N . SER A 1 106 ? -13.295 -1.726 4.429 1.00 86.56 106 SER A N 1
ATOM 740 C CA . SER A 1 106 ? -12.694 -1.995 5.745 1.00 86.56 106 SER A CA 1
ATOM 741 C C . SER A 1 106 ? -12.903 -0.840 6.732 1.00 86.56 106 SER A C 1
ATOM 743 O O . SER A 1 106 ? -13.128 -1.071 7.920 1.00 86.56 106 SER A O 1
ATOM 745 N N . ARG A 1 107 ? -12.855 0.412 6.257 1.00 88.75 107 ARG A N 1
ATOM 746 C CA . ARG A 1 107 ? -13.116 1.600 7.081 1.00 88.75 107 ARG A CA 1
ATOM 747 C C . ARG A 1 107 ? -14.576 1.669 7.537 1.00 88.75 107 ARG A C 1
ATOM 749 O O . ARG A 1 107 ? -14.831 1.993 8.696 1.00 88.75 107 ARG A O 1
ATOM 756 N N . THR A 1 108 ? -15.513 1.344 6.650 1.00 94.00 108 THR A N 1
ATOM 757 C CA . THR A 1 108 ? -16.954 1.304 6.950 1.00 94.00 108 THR A CA 1
ATOM 758 C C . THR A 1 108 ? -17.281 0.186 7.943 1.00 94.00 108 THR A C 1
ATOM 760 O O . THR A 1 108 ? -18.024 0.410 8.902 1.00 94.00 108 THR A O 1
ATOM 763 N N . ASP A 1 109 ? -16.668 -0.988 7.785 1.00 89.19 109 ASP A N 1
ATOM 764 C CA . ASP A 1 109 ? -16.827 -2.116 8.708 1.00 89.19 109 ASP A CA 1
ATOM 765 C C . ASP A 1 109 ? -16.270 -1.776 10.100 1.00 89.19 109 ASP A C 1
ATOM 767 O O . ASP A 1 109 ? -16.936 -2.012 11.110 1.00 89.19 109 ASP A O 1
ATOM 771 N N . ALA A 1 110 ? -15.091 -1.147 10.169 1.00 80.94 110 ALA A N 1
ATOM 772 C CA . ALA A 1 110 ? -14.508 -0.687 11.429 1.00 80.94 110 ALA A CA 1
ATOM 773 C C . ALA A 1 110 ? -15.380 0.380 12.116 1.00 80.94 110 ALA A C 1
ATOM 775 O O . ALA A 1 110 ? -15.621 0.299 13.321 1.00 80.94 110 ALA A O 1
ATOM 776 N N . ALA A 1 111 ? -15.910 1.347 11.360 1.00 87.19 111 ALA A N 1
ATOM 777 C CA . ALA A 1 111 ? -16.828 2.354 11.895 1.00 87.19 111 ALA A CA 1
ATOM 778 C C . ALA A 1 111 ? -18.116 1.719 12.448 1.00 87.19 111 ALA A C 1
ATOM 780 O O . ALA A 1 111 ? -18.589 2.106 13.518 1.00 87.19 111 ALA A O 1
ATOM 781 N N . THR A 1 112 ? -18.642 0.702 11.760 1.00 92.94 112 THR A N 1
ATOM 782 C CA . THR A 1 112 ? -19.818 -0.055 12.210 1.00 92.94 112 THR A CA 1
ATOM 783 C C . THR A 1 112 ? -19.536 -0.800 13.516 1.00 92.94 112 THR A C 1
ATOM 785 O O . THR A 1 112 ? -20.345 -0.731 14.437 1.00 92.94 112 THR A O 1
ATOM 788 N N . GLN A 1 113 ? -18.369 -1.441 13.643 1.00 85.38 113 GLN A N 1
ATOM 789 C CA . GLN A 1 113 ? -17.968 -2.138 14.873 1.00 85.38 113 GLN A CA 1
ATOM 790 C C . GLN A 1 113 ? -17.826 -1.187 16.071 1.00 85.38 113 GLN A C 1
ATOM 792 O O . GLN A 1 113 ? -18.280 -1.500 17.174 1.00 85.38 113 GLN A O 1
ATOM 797 N N . VAL A 1 114 ? -17.244 -0.002 15.863 1.00 86.56 114 VAL A N 1
ATOM 798 C CA . VAL A 1 114 ? -17.145 1.019 16.920 1.00 86.56 114 VAL A CA 1
ATOM 799 C C . VAL A 1 114 ? -18.536 1.501 17.335 1.00 86.56 114 VAL A C 1
ATOM 801 O O . VAL A 1 114 ? -18.810 1.613 18.529 1.00 86.56 114 VAL A O 1
ATOM 804 N N . ALA A 1 115 ? -19.442 1.721 16.377 1.00 90.25 115 ALA A N 1
ATOM 805 C CA . ALA A 1 115 ? -20.817 2.116 16.672 1.00 90.25 115 ALA A CA 1
ATOM 806 C C . ALA A 1 115 ? -21.576 1.042 17.475 1.00 90.25 115 ALA A C 1
ATOM 808 O O . ALA A 1 115 ? -22.278 1.382 18.429 1.00 90.25 115 ALA A O 1
ATOM 809 N N . THR A 1 116 ? -21.404 -0.247 17.151 1.00 89.38 116 THR A N 1
ATOM 810 C CA . THR A 1 116 ? -22.028 -1.340 17.917 1.00 89.38 116 THR A CA 1
ATOM 811 C C . THR A 1 116 ? -21.488 -1.430 19.342 1.00 89.38 116 THR A C 1
ATOM 813 O O . THR A 1 116 ? -22.277 -1.521 20.279 1.00 89.38 116 THR A O 1
ATOM 816 N N . LEU A 1 117 ? -20.168 -1.316 19.530 1.00 84.94 117 LEU A N 1
ATOM 817 C CA . LEU A 1 117 ? -19.558 -1.345 20.865 1.00 84.94 117 LEU A CA 1
ATOM 818 C C . LEU A 1 117 ? -19.989 -0.145 21.719 1.00 84.94 117 LEU A C 1
ATOM 820 O O . LEU A 1 117 ? -20.238 -0.285 22.917 1.00 84.94 117 LEU A O 1
ATOM 824 N N . GLN A 1 118 ? -20.125 1.033 21.106 1.00 89.19 118 GLN A N 1
ATOM 825 C CA . GLN A 1 118 ? -20.622 2.227 21.787 1.00 89.19 118 GLN A CA 1
ATOM 826 C C . GLN A 1 118 ? -22.086 2.056 22.230 1.00 89.19 118 GLN A C 1
ATOM 828 O O . GLN A 1 118 ? -22.423 2.383 23.369 1.00 89.19 118 GLN A O 1
ATOM 833 N N . ALA A 1 119 ? -22.940 1.490 21.372 1.00 89.44 119 ALA A N 1
ATOM 834 C CA . ALA A 1 119 ? -24.334 1.210 21.713 1.00 89.44 119 ALA A CA 1
ATOM 835 C C . ALA A 1 119 ? -24.461 0.180 22.854 1.00 89.44 119 ALA A C 1
ATOM 837 O O . ALA A 1 119 ? -25.264 0.374 23.771 1.00 89.44 119 ALA A O 1
ATOM 838 N N . GLU A 1 120 ? -23.642 -0.878 22.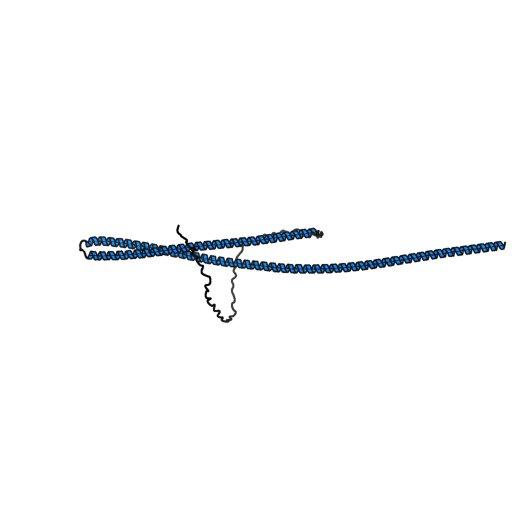844 1.00 86.38 120 GLU A N 1
ATOM 839 C CA . GLU A 1 120 ? -23.586 -1.869 23.929 1.00 86.38 120 GLU A CA 1
ATOM 840 C C . GLU A 1 120 ? -23.153 -1.235 25.257 1.00 86.38 120 GLU A C 1
ATOM 842 O O . GLU A 1 120 ? -23.783 -1.471 26.292 1.00 86.38 120 GLU A O 1
ATOM 847 N N . LYS A 1 121 ? -22.135 -0.366 25.232 1.00 87.06 121 LYS A N 1
ATOM 848 C CA . LYS A 1 121 ? -21.674 0.375 26.415 1.00 87.06 121 LYS A CA 1
ATOM 849 C C . LYS A 1 121 ? -22.778 1.255 27.005 1.00 87.06 121 LYS A C 1
ATOM 851 O O . LYS A 1 121 ? -22.980 1.255 28.219 1.00 87.06 121 LYS A O 1
ATOM 856 N N . GLU A 1 122 ? -23.512 1.986 26.170 1.00 90.06 122 GLU A N 1
ATOM 857 C CA . GLU A 1 122 ? -24.627 2.835 26.611 1.00 90.06 122 GLU A CA 1
ATOM 858 C C . GLU A 1 122 ? -25.820 2.027 27.141 1.00 90.06 122 GLU A C 1
ATOM 860 O O . GLU A 1 122 ? -26.529 2.489 28.038 1.00 90.06 122 GLU A O 1
ATOM 865 N N . SER A 1 123 ? -26.063 0.827 26.604 1.00 90.00 123 SER A N 1
ATOM 866 C CA . SER A 1 123 ? -27.063 -0.095 27.158 1.00 90.00 123 SER A CA 1
ATOM 867 C C . SER A 1 123 ? -26.645 -0.575 28.546 1.00 90.00 123 SER A C 1
ATOM 869 O O . SER A 1 123 ? -27.394 -0.395 29.503 1.00 90.00 123 SER A O 1
ATOM 871 N N . ALA A 1 124 ? -25.415 -1.075 28.687 1.00 82.12 124 ALA A N 1
ATOM 872 C CA . ALA A 1 124 ? -24.896 -1.566 29.963 1.00 82.12 124 ALA A CA 1
ATOM 873 C C . ALA A 1 124 ? -24.883 -0.476 31.051 1.00 82.12 124 ALA A C 1
ATOM 875 O O . AL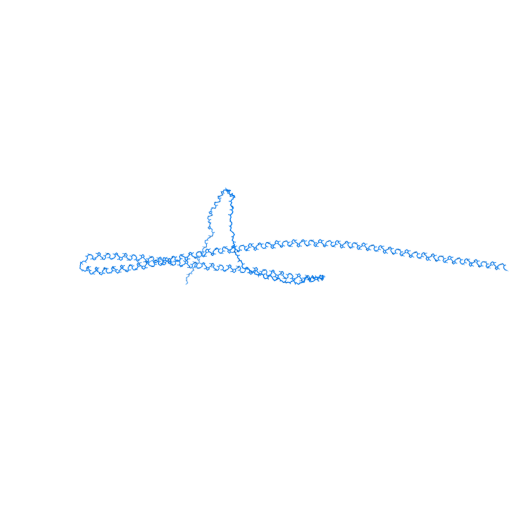A A 1 124 ? -25.181 -0.748 32.213 1.00 82.12 124 ALA A O 1
ATOM 876 N N . GLN A 1 125 ? -24.588 0.776 30.684 1.00 83.75 125 GLN A N 1
ATOM 877 C CA . GLN A 1 125 ? -24.667 1.912 31.608 1.00 83.75 125 GLN A CA 1
ATOM 878 C C . GLN A 1 125 ? -26.100 2.204 32.070 1.00 83.75 125 GLN A C 1
ATOM 880 O O . GLN A 1 125 ? -26.312 2.493 33.250 1.00 83.75 125 GLN A O 1
ATOM 885 N N . ARG A 1 126 ? -27.086 2.117 31.169 1.00 87.62 126 ARG A N 1
ATOM 886 C CA . ARG A 1 126 ? -28.504 2.289 31.522 1.00 87.62 126 ARG A CA 1
ATOM 887 C C . ARG A 1 126 ? -28.992 1.179 32.447 1.00 87.62 126 ARG A C 1
ATOM 889 O O . ARG A 1 126 ? -29.645 1.483 33.444 1.00 87.62 126 ARG A O 1
ATOM 896 N N . ASP A 1 127 ? -28.610 -0.063 32.173 1.00 86.56 127 ASP A N 1
ATOM 897 C CA . ASP A 1 127 ? -28.971 -1.214 33.004 1.00 86.56 127 ASP A CA 1
ATOM 898 C C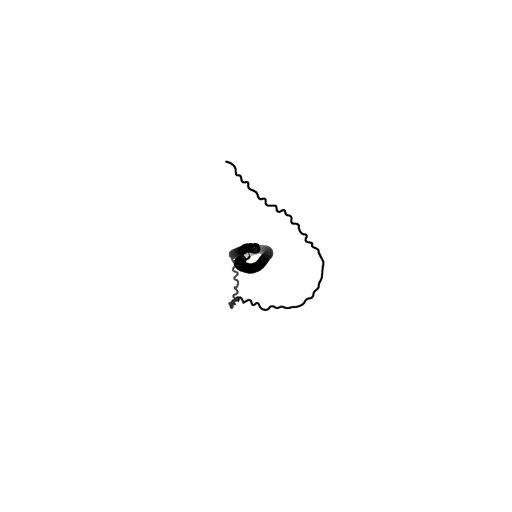 . ASP A 1 127 ? -28.335 -1.118 34.397 1.00 86.56 127 ASP A C 1
ATOM 900 O O . ASP A 1 127 ? -29.008 -1.313 35.411 1.00 86.56 127 ASP A O 1
ATOM 904 N N . ALA A 1 128 ? -27.063 -0.713 34.473 1.00 78.62 128 ALA A N 1
ATOM 905 C CA . ALA A 1 128 ? -26.389 -0.462 35.745 1.00 78.62 128 ALA A CA 1
ATOM 906 C C . ALA A 1 128 ? -27.074 0.656 36.554 1.00 78.62 128 ALA A C 1
ATOM 908 O O . ALA A 1 128 ? -27.253 0.516 37.766 1.00 78.62 128 ALA A O 1
ATOM 909 N N . ALA A 1 129 ? -27.495 1.745 35.901 1.00 85.44 129 ALA A N 1
ATOM 910 C CA . ALA A 1 129 ? -28.233 2.826 36.554 1.00 85.44 129 ALA A CA 1
ATOM 911 C C . ALA A 1 129 ? -29.616 2.368 37.054 1.00 85.44 129 ALA A C 1
ATOM 913 O O . ALA A 1 129 ? -30.019 2.730 38.164 1.00 85.44 129 ALA A O 1
ATOM 914 N N . ALA A 1 130 ? -30.324 1.542 36.277 1.00 88.31 130 ALA A N 1
ATOM 915 C CA . ALA A 1 130 ? -31.611 0.970 36.668 1.00 88.31 130 ALA A CA 1
ATOM 916 C C . ALA A 1 130 ? -31.480 0.057 37.899 1.00 88.31 130 ALA A C 1
ATOM 918 O O . ALA A 1 130 ? -32.223 0.232 38.870 1.00 88.31 130 ALA A O 1
ATOM 919 N N . ALA A 1 131 ? -30.484 -0.835 37.904 1.00 82.88 131 ALA A N 1
ATOM 920 C CA . ALA A 1 131 ? -30.182 -1.706 39.040 1.00 82.88 131 ALA A CA 1
ATOM 921 C C . ALA A 1 131 ? -29.839 -0.899 40.306 1.00 82.88 131 ALA A C 1
ATOM 923 O O . ALA A 1 131 ? -30.303 -1.210 41.404 1.00 82.88 131 ALA A O 1
ATOM 924 N N . TRP A 1 132 ? -29.086 0.197 40.167 1.00 85.00 132 TRP A N 1
ATOM 925 C CA . TRP A 1 132 ? -28.775 1.078 41.298 1.00 85.00 132 TRP A CA 1
ATOM 926 C C . TRP A 1 132 ? -30.027 1.753 41.878 1.00 85.00 132 TRP A C 1
ATOM 928 O O . TRP A 1 132 ? -30.172 1.870 43.098 1.00 85.00 132 TRP A O 1
ATOM 938 N N . GLY A 1 133 ? -30.968 2.144 41.013 1.00 90.81 133 GLY A N 1
ATOM 939 C CA . GLY A 1 133 ? -32.273 2.659 41.426 1.00 90.81 133 GLY A CA 1
ATOM 940 C C . GLY A 1 133 ? -33.101 1.636 42.216 1.00 90.81 133 GLY A C 1
ATOM 941 O O . GLY A 1 133 ? -33.762 2.003 43.189 1.00 90.81 133 GLY A O 1
ATOM 942 N N . GLU A 1 134 ? -33.042 0.352 41.856 1.00 86.50 134 GLU A N 1
ATOM 943 C CA . GLU A 1 134 ? -33.700 -0.730 42.607 1.00 86.50 134 GLU A CA 1
ATOM 944 C C . GLU A 1 134 ? -33.081 -0.966 43.982 1.00 86.50 134 GLU A C 1
ATOM 946 O O . GLU A 1 134 ? -33.812 -1.103 44.969 1.00 86.50 134 GLU A O 1
ATOM 951 N N . VAL A 1 135 ? -31.751 -0.927 44.080 1.00 87.31 135 VAL A N 1
ATOM 952 C CA . VAL A 1 135 ? -31.046 -1.028 45.366 1.00 87.31 135 VAL A CA 1
ATOM 953 C C . VAL A 1 135 ? -31.447 0.122 46.295 1.00 87.31 135 VAL A C 1
ATOM 955 O O . VAL A 1 135 ? -31.740 -0.110 47.470 1.00 87.31 135 VAL A O 1
ATOM 958 N N . GLN A 1 136 ? -31.536 1.355 45.784 1.00 87.31 136 GLN A N 1
ATOM 959 C CA . GLN A 1 136 ? -32.002 2.493 46.585 1.00 87.31 136 GLN A CA 1
ATOM 960 C C . GLN A 1 136 ? -33.452 2.335 47.053 1.00 87.31 136 GLN A C 1
ATOM 962 O O . GLN A 1 136 ? -33.746 2.622 48.216 1.00 87.31 136 GLN A O 1
ATOM 967 N N . ARG A 1 137 ? -34.355 1.860 46.185 1.00 90.19 137 ARG A N 1
ATOM 968 C CA . ARG A 1 137 ? -35.751 1.592 46.570 1.00 90.19 137 ARG A CA 1
ATOM 969 C C . ARG A 1 137 ? -35.839 0.532 47.665 1.00 90.19 137 ARG A C 1
ATOM 971 O O . ARG A 1 137 ? -36.537 0.748 48.653 1.00 90.19 137 ARG A O 1
ATOM 978 N N . SER A 1 138 ? -35.092 -0.559 47.520 1.00 85.44 138 SER A N 1
ATOM 979 C CA . SER A 1 138 ? -35.059 -1.662 48.491 1.00 85.44 138 SER A CA 1
ATOM 980 C C . SER A 1 138 ? -34.523 -1.198 49.845 1.00 85.44 138 SER A C 1
ATOM 982 O O . SER A 1 138 ? -35.108 -1.493 50.885 1.00 85.44 138 SER A O 1
ATOM 984 N N . ARG A 1 139 ? -33.467 -0.373 49.845 1.00 86.38 139 ARG A N 1
ATOM 985 C CA . ARG A 1 139 ? -32.952 0.260 51.066 1.00 86.38 139 ARG A CA 1
ATOM 986 C C . ARG A 1 139 ? -34.003 1.145 51.741 1.00 86.38 139 ARG A C 1
ATOM 988 O O . ARG A 1 139 ? -34.186 1.050 52.950 1.00 86.38 139 ARG A O 1
ATOM 995 N N . GLY A 1 140 ? -34.721 1.964 50.972 1.00 91.88 140 GLY A N 1
ATOM 996 C CA . GLY A 1 140 ? -35.796 2.804 51.507 1.00 91.88 140 GLY A CA 1
ATOM 997 C C . GLY A 1 140 ? -36.956 1.999 52.109 1.00 91.88 140 GLY A C 1
ATOM 998 O O . GLY A 1 140 ? -37.539 2.420 53.106 1.00 91.88 140 GLY A O 1
ATOM 999 N N . GLN A 1 141 ? -37.282 0.834 51.541 1.00 85.44 141 GLN A N 1
ATOM 1000 C CA . GLN A 1 141 ? -38.284 -0.081 52.101 1.00 85.44 141 GLN A CA 1
ATOM 1001 C C . GLN A 1 141 ? -37.806 -0.729 53.407 1.00 85.44 141 GLN A C 1
ATOM 1003 O O . GLN A 1 141 ? -38.571 -0.768 54.370 1.00 85.44 141 GLN A O 1
ATOM 1008 N N . ALA A 1 142 ? -36.545 -1.163 53.470 1.00 80.19 142 ALA A N 1
ATOM 1009 C CA . ALA A 1 142 ? -35.953 -1.714 54.689 1.00 80.19 142 ALA A CA 1
ATOM 1010 C C . ALA A 1 142 ? -35.947 -0.684 55.836 1.00 80.19 142 ALA A C 1
ATOM 1012 O O . ALA A 1 142 ? -36.400 -0.983 56.937 1.00 80.19 142 ALA A O 1
ATOM 1013 N N . GLU A 1 143 ? -35.557 0.565 55.556 1.00 89.69 143 GLU A N 1
ATOM 1014 C CA . GLU A 1 143 ? -35.585 1.652 56.547 1.00 89.69 143 GLU A CA 1
ATOM 1015 C C . GLU A 1 143 ? -37.013 1.964 57.044 1.00 89.69 143 GLU A C 1
ATOM 1017 O O . GLU A 1 143 ? -37.204 2.350 58.198 1.00 89.69 143 GLU A O 1
ATOM 1022 N N . GLN A 1 144 ? -38.038 1.795 56.200 1.00 86.75 144 GLN A N 1
ATOM 1023 C CA . GLN A 1 144 ? -39.437 1.922 56.627 1.00 86.75 144 GLN A CA 1
ATOM 1024 C C . GLN A 1 144 ? -39.892 0.748 57.495 1.00 86.75 144 GLN A C 1
ATOM 1026 O O . GLN A 1 144 ? -40.642 0.970 58.447 1.00 86.75 144 GLN A O 1
ATOM 1031 N N . ALA A 1 145 ? -39.462 -0.476 57.183 1.00 82.19 145 ALA A N 1
ATOM 1032 C CA . ALA A 1 145 ? -39.752 -1.647 58.001 1.00 82.19 145 ALA A CA 1
ATOM 1033 C C . ALA A 1 145 ? -39.152 -1.486 59.406 1.00 82.19 145 ALA A C 1
ATOM 1035 O O . ALA A 1 145 ? -39.889 -1.600 60.382 1.00 82.19 145 ALA A O 1
ATOM 1036 N N . ASP A 1 146 ? -37.882 -1.079 59.516 1.00 83.94 146 ASP A N 1
ATOM 1037 C CA . ASP A 1 146 ? -37.216 -0.840 60.807 1.00 83.94 146 ASP A CA 1
ATOM 1038 C C . ASP A 1 146 ? -37.970 0.179 61.678 1.00 83.94 146 ASP A C 1
ATOM 1040 O O . ASP A 1 146 ? -38.143 -0.021 62.881 1.00 83.94 146 ASP A O 1
ATOM 1044 N N . ARG A 1 147 ? -38.499 1.254 61.075 1.00 91.25 147 ARG A N 1
ATOM 1045 C CA . ARG A 1 147 ? -39.332 2.232 61.799 1.00 91.25 147 ARG A CA 1
ATOM 1046 C C . ARG A 1 147 ? -40.630 1.620 62.320 1.00 91.25 147 ARG A C 1
ATOM 1048 O O . ARG A 1 147 ? -41.012 1.905 63.449 1.00 91.25 147 ARG A O 1
ATOM 1055 N N . ARG A 1 148 ? -41.292 0.765 61.532 1.00 87.88 148 ARG A N 1
ATOM 1056 C CA . ARG A 1 148 ? -42.521 0.075 61.967 1.00 87.88 148 ARG A CA 1
ATOM 1057 C C . ARG A 1 148 ? -42.253 -0.874 63.131 1.00 87.88 148 ARG A C 1
ATOM 1059 O O . ARG A 1 148 ? -43.094 -0.963 64.020 1.00 87.88 148 ARG A O 1
ATOM 1066 N N . VAL A 1 149 ? -41.099 -1.544 63.138 1.00 83.81 149 VAL A N 1
ATOM 1067 C CA . VAL A 1 149 ? -40.680 -2.400 64.257 1.00 83.81 149 VAL A CA 1
ATOM 1068 C C . VAL A 1 149 ? -40.493 -1.570 65.524 1.00 83.81 149 VAL A C 1
ATOM 1070 O O . VAL A 1 149 ? -41.097 -1.892 66.542 1.00 83.81 149 VAL A O 1
ATOM 1073 N N . LEU A 1 150 ? -39.747 -0.463 65.451 1.00 89.44 150 LEU A N 1
ATOM 1074 C CA . LEU A 1 150 ? -39.544 0.434 66.596 1.00 89.44 150 LEU A CA 1
ATOM 1075 C C . LEU A 1 150 ? -40.864 1.029 67.119 1.00 89.44 150 LEU A C 1
ATOM 1077 O O . LEU A 1 150 ? -41.074 1.115 68.329 1.00 89.44 150 LEU A O 1
ATOM 1081 N N . ASP A 1 151 ? -41.781 1.404 66.223 1.00 89.25 151 ASP A N 1
ATOM 1082 C CA . ASP A 1 151 ? -43.111 1.888 66.606 1.00 89.25 151 ASP A CA 1
ATOM 1083 C C . ASP A 1 151 ? -43.952 0.787 67.279 1.00 89.25 151 ASP A C 1
ATOM 1085 O O . ASP A 1 151 ? -44.674 1.061 68.242 1.00 89.25 151 ASP A O 1
ATOM 1089 N N . ALA A 1 152 ? -43.861 -0.463 66.810 1.00 80.38 152 ALA A N 1
ATOM 1090 C CA . ALA A 1 152 ? -44.532 -1.606 67.429 1.00 80.38 152 ALA A CA 1
ATOM 1091 C C . ALA A 1 152 ? -43.953 -1.927 68.818 1.00 80.38 152 ALA A C 1
ATOM 1093 O O . ALA A 1 152 ? -44.717 -2.125 69.764 1.00 80.38 152 ALA A O 1
ATOM 1094 N N . GLU A 1 153 ? -42.625 -1.901 68.972 1.00 84.12 153 GLU A N 1
ATOM 1095 C CA . GLU A 1 153 ? -41.947 -2.052 70.267 1.00 84.12 153 GLU A CA 1
ATOM 1096 C C . GLU A 1 153 ? -42.393 -0.978 71.262 1.00 84.12 153 GLU A C 1
ATOM 1098 O O . GLU A 1 153 ? -42.726 -1.284 72.410 1.00 84.12 153 GLU A O 1
ATOM 1103 N N . ARG A 1 154 ? -42.481 0.277 70.810 1.00 92.19 154 ARG A N 1
ATOM 1104 C CA . ARG A 1 154 ? -42.969 1.382 71.636 1.00 92.19 154 ARG A CA 1
ATOM 1105 C C . ARG A 1 154 ? -44.420 1.178 72.074 1.00 92.19 154 ARG A C 1
ATOM 1107 O O . ARG A 1 154 ? -44.717 1.362 73.251 1.00 92.19 154 ARG A O 1
ATOM 1114 N N . ARG A 1 155 ? -45.310 0.755 71.169 1.00 86.75 155 ARG A N 1
ATOM 1115 C CA . ARG A 1 155 ? -46.712 0.447 71.514 1.00 86.75 155 ARG A CA 1
ATOM 1116 C C . ARG A 1 155 ? -46.825 -0.701 72.513 1.00 86.75 155 ARG A C 1
ATOM 1118 O O . ARG A 1 155 ? -47.659 -0.631 73.409 1.00 86.75 155 ARG A O 1
ATOM 1125 N N . MET A 1 156 ? -45.986 -1.733 72.394 1.00 78.75 156 MET A N 1
ATOM 1126 C CA . MET A 1 156 ? -45.942 -2.814 73.384 1.00 78.75 156 MET A CA 1
ATOM 1127 C C . MET A 1 156 ? -45.510 -2.300 74.761 1.00 78.75 156 MET A C 1
ATOM 1129 O O . MET A 1 156 ? -46.120 -2.671 75.761 1.00 78.75 156 MET A O 1
ATOM 1133 N N . ALA A 1 157 ? -44.503 -1.424 74.825 1.00 85.88 157 ALA A N 1
ATOM 1134 C CA . ALA A 1 157 ? -44.062 -0.820 76.081 1.00 85.88 157 ALA A CA 1
ATOM 1135 C C . ALA A 1 157 ? -45.140 0.088 76.708 1.00 85.88 157 ALA A C 1
ATOM 1137 O O . ALA A 1 157 ? -45.366 0.030 77.917 1.00 85.88 157 ALA A O 1
ATOM 1138 N N . GLU A 1 158 ? -45.838 0.888 75.895 1.00 88.56 158 GLU A N 1
ATOM 1139 C CA . GLU A 1 158 ? -46.959 1.731 76.337 1.00 88.56 158 GLU A CA 1
ATOM 1140 C C . GLU A 1 158 ? -48.120 0.875 76.878 1.00 88.56 158 GLU A C 1
ATOM 1142 O O . GLU A 1 158 ? -48.588 1.114 77.991 1.00 88.56 158 GLU A O 1
ATOM 1147 N N . ALA A 1 159 ? -48.506 -0.195 76.172 1.00 80.62 159 ALA A N 1
ATOM 1148 C CA . ALA A 1 159 ? -49.538 -1.129 76.630 1.00 80.62 159 ALA A CA 1
ATOM 1149 C C . ALA A 1 159 ? -49.151 -1.851 77.937 1.00 80.62 159 ALA A C 1
ATOM 1151 O O . ALA A 1 159 ? -49.990 -2.042 78.820 1.00 80.62 159 ALA A O 1
ATOM 1152 N N . GLN A 1 160 ? -47.875 -2.228 78.098 1.00 80.12 160 GLN A N 1
ATOM 1153 C CA . GLN A 1 160 ? -47.365 -2.808 79.346 1.00 80.12 160 GLN A CA 1
ATOM 1154 C C . GLN A 1 160 ? -47.445 -1.817 80.516 1.00 80.12 160 GLN A C 1
ATOM 1156 O O . GLN A 1 160 ? -47.827 -2.206 81.623 1.00 80.12 160 GLN A O 1
ATOM 1161 N N . ALA A 1 161 ? -47.117 -0.544 80.282 1.00 87.38 161 ALA A N 1
ATOM 1162 C CA . ALA A 1 161 ? -47.211 0.502 81.296 1.00 87.38 161 ALA A CA 1
ATOM 1163 C C . ALA A 1 161 ? -48.669 0.779 81.704 1.00 87.38 161 ALA A C 1
ATOM 1165 O O . ALA A 1 161 ? -48.958 0.884 82.898 1.00 87.38 161 ALA A O 1
ATOM 1166 N N . GLU A 1 162 ? -49.597 0.835 80.743 1.00 86.56 162 GLU A N 1
ATOM 1167 C CA . GLU A 1 162 ? -51.032 0.988 81.019 1.00 86.56 162 GLU A CA 1
ATOM 1168 C C . GLU A 1 162 ? -51.596 -0.196 81.811 1.00 86.56 162 GLU A C 1
ATOM 1170 O O . GLU A 1 162 ? -52.301 0.012 82.800 1.00 86.56 162 GLU A O 1
ATOM 1175 N N . ALA A 1 163 ? -51.247 -1.433 81.443 1.00 79.88 163 ALA A N 1
ATOM 1176 C CA . ALA A 1 163 ? -51.669 -2.624 82.180 1.00 79.88 163 ALA A CA 1
ATOM 1177 C C . ALA A 1 163 ? -51.162 -2.611 83.635 1.00 79.88 163 ALA A C 1
ATOM 1179 O O . ALA A 1 163 ? -51.907 -2.938 84.563 1.00 79.88 163 ALA A O 1
ATOM 1180 N N . ALA A 1 164 ? -49.914 -2.182 83.859 1.00 81.38 164 ALA A N 1
ATOM 1181 C CA . ALA A 1 164 ? -49.358 -2.025 85.202 1.00 81.38 164 ALA A CA 1
ATOM 1182 C C . ALA A 1 164 ? -50.091 -0.940 86.015 1.00 81.38 164 ALA A C 1
ATOM 1184 O O . ALA A 1 164 ? -50.366 -1.142 87.201 1.00 81.38 164 ALA A O 1
ATOM 1185 N N . ALA A 1 165 ? -50.453 0.181 85.382 1.00 83.88 165 ALA A N 1
ATOM 1186 C CA . ALA A 1 165 ? -51.224 1.249 86.018 1.00 83.88 165 ALA A CA 1
ATOM 1187 C C . ALA A 1 165 ? -52.650 0.797 86.385 1.00 83.88 165 ALA A C 1
ATOM 1189 O O . ALA A 1 165 ? -53.121 1.078 87.489 1.00 83.88 165 ALA A O 1
ATOM 1190 N N . GLN A 1 166 ? -53.320 0.042 85.507 1.00 81.50 166 GLN A N 1
ATOM 1191 C CA . GLN A 1 166 ? -54.641 -0.533 85.786 1.00 81.50 166 GLN A CA 1
ATOM 1192 C C . GLN A 1 166 ? -54.594 -1.521 86.959 1.00 81.50 166 GLN A C 1
ATOM 1194 O O . GLN A 1 166 ? -55.447 -1.463 87.844 1.00 81.50 166 GLN A O 1
ATOM 1199 N N . LEU A 1 167 ? -53.569 -2.380 87.025 1.00 77.19 167 LEU A N 1
ATOM 1200 C CA . LEU A 1 167 ? -53.372 -3.292 88.157 1.00 77.19 167 LEU A CA 1
ATOM 1201 C C . LEU A 1 167 ? -53.201 -2.546 89.489 1.00 77.19 167 LEU A C 1
ATOM 1203 O O . LEU A 1 167 ? -53.758 -2.981 90.497 1.00 77.19 167 LEU A O 1
ATOM 1207 N N . GLN A 1 168 ? -52.478 -1.421 89.507 1.00 79.44 168 GLN A N 1
ATOM 1208 C CA . GLN A 1 168 ? -52.354 -0.588 90.710 1.00 79.44 168 GLN A CA 1
ATOM 1209 C C . GLN A 1 168 ? -53.685 0.062 91.112 1.00 79.44 168 GLN A C 1
ATOM 1211 O O . GLN A 1 168 ? -54.019 0.063 92.294 1.00 79.44 168 GLN A O 1
ATOM 1216 N N . ALA A 1 169 ? -54.466 0.563 90.150 1.00 73.62 169 ALA A N 1
ATOM 1217 C CA . ALA A 1 169 ? -55.770 1.174 90.421 1.00 73.62 169 ALA A CA 1
ATOM 1218 C C . ALA A 1 169 ? -56.799 0.164 90.968 1.00 73.62 169 ALA A C 1
ATOM 1220 O O . ALA A 1 169 ? -57.585 0.481 91.860 1.00 73.62 169 ALA A O 1
ATOM 1221 N N . VAL A 1 170 ? -56.775 -1.081 90.488 1.00 67.44 170 VAL A N 1
ATOM 1222 C CA . VAL A 1 170 ? -57.684 -2.133 90.973 1.00 67.44 170 VAL A CA 1
ATOM 1223 C C . VAL A 1 170 ? -57.277 -2.644 92.365 1.00 67.44 170 VAL A C 1
ATOM 1225 O O . VAL A 1 170 ? -58.140 -3.032 93.147 1.00 67.44 170 VAL A O 1
ATOM 1228 N N . GLN A 1 171 ? -55.991 -2.589 92.741 1.00 68.06 171 GLN A N 1
ATOM 1229 C CA . GLN A 1 171 ? -55.555 -2.900 94.115 1.00 68.06 171 GLN A CA 1
ATOM 1230 C C . GLN A 1 171 ? -56.120 -1.930 95.164 1.00 68.06 171 GLN A C 1
ATOM 1232 O O . GLN A 1 171 ? -56.193 -2.290 96.340 1.00 68.06 171 GLN A O 1
ATOM 1237 N N . THR A 1 172 ? -56.539 -0.728 94.760 1.00 64.69 172 THR A N 1
ATOM 1238 C CA . THR A 1 172 ? -57.119 0.262 95.676 1.00 64.69 172 THR A CA 1
ATOM 1239 C C . THR A 1 172 ? -58.632 0.120 95.905 1.00 64.69 172 THR A C 1
ATOM 1241 O O . THR A 1 172 ? -59.103 0.608 96.929 1.00 64.69 172 THR A O 1
ATOM 1244 N N . ASP A 1 173 ? -59.378 -0.614 95.063 1.00 53.88 173 ASP A N 1
ATOM 1245 C CA . ASP A 1 173 ? -60.849 -0.718 95.135 1.00 53.88 173 ASP A CA 1
ATOM 1246 C C . ASP A 1 173 ? -61.361 -2.173 95.330 1.00 53.88 173 ASP A C 1
ATOM 1248 O O . ASP A 1 173 ? -61.415 -2.978 94.407 1.00 53.88 173 ASP A O 1
ATOM 1252 N N . GLY A 1 174 ? -61.807 -2.508 96.551 1.00 51.91 174 GLY A N 1
ATOM 1253 C CA . GLY A 1 174 ? -62.870 -3.499 96.840 1.00 51.91 174 GLY A CA 1
ATOM 1254 C C . GLY A 1 174 ? -62.674 -4.994 96.485 1.00 51.91 174 GLY A C 1
ATOM 1255 O O . GLY A 1 174 ? -63.044 -5.462 95.410 1.00 51.91 174 GLY A O 1
ATOM 1256 N N . ALA A 1 175 ? -62.272 -5.803 97.475 1.00 51.62 175 ALA A N 1
ATOM 1257 C CA . ALA A 1 175 ? -61.815 -7.207 97.392 1.00 51.62 175 ALA A CA 1
ATOM 1258 C C . ALA A 1 175 ? -62.749 -8.316 96.819 1.00 51.62 175 ALA A C 1
ATOM 1260 O O . ALA A 1 175 ? -62.327 -9.469 96.796 1.00 51.62 175 ALA A O 1
ATOM 1261 N N . ALA A 1 176 ? -63.971 -8.039 96.342 1.00 52.59 176 ALA A N 1
ATOM 1262 C CA . ALA A 1 176 ? -64.908 -9.087 95.875 1.00 52.59 176 ALA A CA 1
ATOM 1263 C C . ALA A 1 176 ? -65.282 -9.025 94.375 1.00 52.59 176 ALA A C 1
ATOM 1265 O O . ALA A 1 176 ? -65.463 -10.070 93.757 1.00 52.59 176 ALA A O 1
ATOM 1266 N N . GLN A 1 177 ? -65.329 -7.841 93.748 1.00 57.91 177 GLN A N 1
ATOM 1267 C CA . GLN A 1 177 ? -65.367 -7.717 92.273 1.00 57.91 177 GLN A CA 1
ATOM 1268 C C . GLN A 1 177 ? -63.989 -7.974 91.635 1.00 57.91 177 GLN A C 1
ATOM 1270 O O . GLN A 1 177 ? -63.888 -8.319 90.458 1.00 57.91 177 GLN A O 1
ATOM 1275 N N . LEU A 1 178 ? -62.942 -7.883 92.454 1.00 57.91 178 LEU A N 1
ATOM 1276 C CA . LEU A 1 178 ? -61.535 -8.058 92.114 1.00 57.91 178 LEU A CA 1
ATOM 1277 C C . LEU A 1 178 ? -61.222 -9.401 91.433 1.00 57.91 178 LEU A C 1
ATOM 1279 O O . LEU A 1 178 ? -60.400 -9.431 90.530 1.00 57.91 178 LEU A O 1
ATOM 1283 N N . GLN A 1 179 ? -61.891 -10.499 91.798 1.00 68.50 179 GLN A N 1
ATOM 1284 C CA . GLN A 1 179 ? -61.545 -11.831 91.282 1.00 68.50 179 GLN A CA 1
ATOM 1285 C C . GLN A 1 179 ? -62.063 -12.098 89.857 1.00 68.50 179 GLN A C 1
ATOM 1287 O O . GLN A 1 179 ? -61.355 -12.694 89.049 1.00 68.50 179 GLN A O 1
ATOM 1292 N N . ALA A 1 180 ? -63.274 -11.632 89.526 1.00 69.06 180 ALA A N 1
ATOM 1293 C CA . ALA A 1 180 ? -63.835 -11.773 88.177 1.00 69.06 180 ALA A CA 1
ATOM 1294 C C . ALA A 1 180 ? -63.137 -10.831 87.184 1.00 69.06 180 ALA A C 1
ATOM 1296 O O . ALA A 1 180 ? -62.765 -11.249 86.090 1.00 69.06 180 ALA A O 1
ATOM 1297 N N . VAL A 1 181 ? -62.871 -9.589 87.605 1.00 73.06 181 VAL A N 1
ATOM 1298 C CA . VAL A 1 181 ? -62.107 -8.621 86.806 1.00 73.06 181 VAL A CA 1
ATOM 1299 C C . VAL A 1 181 ? -60.648 -9.065 86.650 1.00 73.06 181 VAL A C 1
ATOM 1301 O O . VAL A 1 181 ? -60.089 -8.899 85.573 1.00 73.06 181 VAL A O 1
ATOM 1304 N N . GLN A 1 182 ? -60.037 -9.701 87.659 1.00 75.38 182 GLN A N 1
ATOM 1305 C CA . GLN A 1 182 ? -58.703 -10.303 87.520 1.00 75.38 182 GLN A CA 1
ATOM 1306 C C . GLN A 1 182 ? -58.669 -11.442 86.500 1.00 75.38 182 GLN A C 1
ATOM 1308 O O . GLN A 1 182 ? -57.693 -11.544 85.763 1.00 75.38 182 GLN A O 1
ATOM 1313 N N . ALA A 1 183 ? -59.700 -12.288 86.440 1.00 77.38 183 ALA A N 1
ATOM 1314 C CA . ALA A 1 183 ? -59.758 -13.376 85.466 1.00 77.38 183 ALA A CA 1
ATOM 1315 C C . ALA A 1 183 ? -59.916 -12.850 84.027 1.00 77.38 183 ALA A C 1
ATOM 1317 O O . ALA A 1 183 ? -59.191 -13.293 83.134 1.00 77.38 183 ALA A O 1
ATOM 1318 N N . ASP A 1 184 ? -60.793 -11.864 83.807 1.00 78.31 184 ASP A N 1
ATOM 1319 C CA . ASP A 1 184 ? -60.942 -11.222 82.494 1.00 78.31 184 ASP A CA 1
ATOM 1320 C C . ASP A 1 184 ? -59.690 -10.427 82.095 1.00 78.31 184 ASP A C 1
ATOM 1322 O O . ASP A 1 18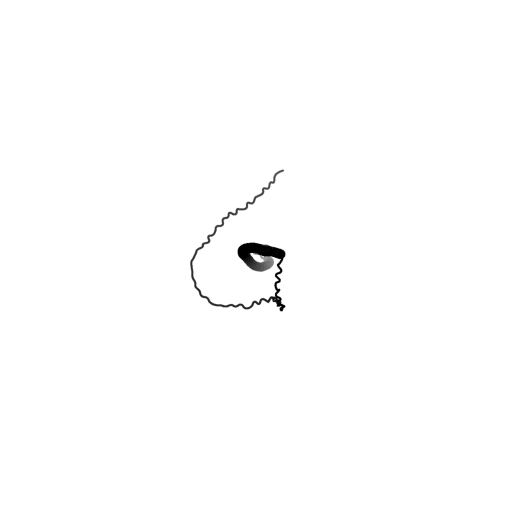4 ? -59.230 -10.539 80.958 1.00 78.31 184 ASP A O 1
ATOM 1326 N N . ALA A 1 185 ? -59.076 -9.695 83.030 1.00 77.25 185 ALA A N 1
ATOM 1327 C CA . ALA A 1 185 ? -57.815 -8.998 82.790 1.00 77.25 185 ALA A CA 1
ATOM 1328 C C . ALA A 1 185 ? -56.677 -9.980 82.467 1.00 77.25 185 ALA A C 1
ATOM 1330 O O . ALA A 1 185 ? -55.899 -9.732 81.551 1.00 77.25 185 ALA A O 1
ATOM 1331 N N . ALA A 1 186 ? -56.597 -11.123 83.155 1.00 79.44 186 ALA A N 1
ATOM 1332 C CA . ALA A 1 186 ? -55.601 -12.153 82.864 1.00 79.44 186 ALA A CA 1
ATOM 1333 C C . ALA A 1 186 ? -55.787 -12.754 81.459 1.00 79.44 186 ALA A C 1
ATOM 1335 O O . ALA A 1 186 ? -54.803 -12.930 80.738 1.00 79.44 186 ALA A O 1
ATOM 1336 N N . ASN A 1 187 ? -57.030 -13.005 81.035 1.00 83.19 187 ASN A N 1
ATOM 1337 C CA . ASN A 1 187 ? -57.325 -13.487 79.682 1.00 83.19 187 ASN A CA 1
ATOM 1338 C C . ASN A 1 187 ? -57.001 -12.439 78.605 1.00 83.19 187 ASN A C 1
ATOM 1340 O O . ASN A 1 187 ? -56.417 -12.782 77.573 1.00 83.19 187 ASN A O 1
ATOM 1344 N N . GLN A 1 188 ? -57.320 -11.162 78.843 1.00 84.00 188 GLN A N 1
ATOM 1345 C CA . GLN A 1 188 ? -56.953 -10.071 77.933 1.00 84.00 188 GLN A CA 1
ATOM 1346 C C . GLN A 1 188 ? -55.435 -9.901 77.831 1.00 84.00 188 GLN A C 1
ATOM 1348 O O . GLN A 1 188 ? -54.912 -9.799 76.724 1.00 84.00 188 GLN A O 1
ATOM 1353 N N . ILE A 1 189 ? -54.715 -9.954 78.957 1.00 81.25 189 ILE A N 1
ATOM 1354 C CA . ILE A 1 189 ? -53.247 -9.902 78.977 1.00 81.25 189 ILE A CA 1
ATOM 1355 C C . ILE A 1 189 ? -52.664 -11.093 78.217 1.00 81.25 189 ILE A C 1
ATOM 1357 O O . ILE A 1 189 ? -51.763 -10.907 77.406 1.00 81.25 189 ILE A O 1
ATOM 1361 N N . SER A 1 190 ? -53.188 -12.303 78.423 1.00 84.75 190 SER A N 1
ATOM 1362 C CA . SER A 1 190 ? -52.700 -13.495 77.723 1.00 84.75 190 SER A CA 1
ATOM 1363 C C . SER A 1 190 ? -52.949 -13.420 76.213 1.00 84.75 190 SER A C 1
ATOM 1365 O O . SER A 1 190 ? -52.065 -13.777 75.435 1.00 84.75 190 SER A O 1
ATOM 1367 N N . THR A 1 191 ? -54.105 -12.898 75.792 1.00 87.31 191 THR A N 1
ATOM 1368 C CA . THR A 1 191 ? -54.432 -12.710 74.369 1.00 87.31 191 THR A CA 1
ATOM 1369 C C . THR A 1 191 ? -53.529 -11.646 73.746 1.00 87.31 191 THR A C 1
ATOM 1371 O O . THR A 1 191 ? -52.894 -11.907 72.731 1.00 87.31 191 THR A O 1
ATOM 1374 N N . ALA A 1 192 ? -53.357 -10.497 74.408 1.00 80.50 192 ALA A N 1
ATOM 1375 C CA . ALA A 1 192 ? -52.455 -9.441 73.952 1.00 80.50 192 ALA A CA 1
ATOM 1376 C C . ALA A 1 192 ? -50.989 -9.904 73.897 1.00 80.50 192 ALA A C 1
ATOM 1378 O O . ALA A 1 192 ? -50.269 -9.550 72.968 1.00 80.50 192 ALA A O 1
ATOM 1379 N N . GLN A 1 193 ? -50.543 -10.726 74.854 1.00 82.69 193 GLN A N 1
ATOM 1380 C CA . GLN A 1 193 ? -49.210 -11.335 74.835 1.00 82.69 193 GLN A CA 1
ATOM 1381 C C . GLN A 1 193 ? -49.047 -12.318 73.672 1.00 82.69 193 GLN A C 1
ATOM 1383 O O . GLN A 1 193 ? -48.001 -12.319 73.026 1.00 82.69 193 GLN A O 1
ATOM 1388 N N . SER A 1 194 ? -50.069 -13.130 73.385 1.00 89.00 194 SER A N 1
ATOM 1389 C CA . SER A 1 194 ? -50.068 -14.041 72.237 1.00 89.00 194 SER A CA 1
ATOM 1390 C C . SER A 1 194 ? -50.035 -13.276 70.910 1.00 89.00 194 SER A C 1
ATOM 1392 O O . SER A 1 194 ? -49.237 -13.606 70.034 1.00 89.00 194 SER A O 1
ATOM 1394 N N . ASP A 1 195 ? -50.842 -12.224 70.773 1.00 88.44 195 ASP A N 1
ATOM 1395 C CA . ASP A 1 195 ? -50.887 -11.387 69.569 1.00 88.44 195 ASP A CA 1
ATOM 1396 C C . ASP A 1 195 ? -49.576 -10.614 69.368 1.00 88.44 195 ASP A C 1
ATOM 1398 O O . ASP A 1 195 ? -49.056 -10.543 68.253 1.00 88.44 195 ASP A O 1
ATOM 1402 N N . ALA A 1 196 ? -48.991 -10.090 70.448 1.00 80.62 196 ALA A N 1
ATOM 1403 C CA . ALA A 1 196 ? -47.674 -9.463 70.431 1.00 80.62 196 ALA A CA 1
ATOM 1404 C C . ALA A 1 196 ? -46.578 -10.458 70.021 1.00 80.62 196 ALA A C 1
ATOM 1406 O O . ALA A 1 196 ? -45.754 -10.148 69.161 1.00 80.62 196 ALA A O 1
ATOM 1407 N N . ALA A 1 197 ? -46.591 -11.676 70.572 1.00 83.62 197 ALA A N 1
ATOM 1408 C CA . ALA A 1 197 ? -45.648 -12.725 70.192 1.00 83.62 197 ALA A CA 1
ATOM 1409 C C . ALA A 1 197 ? -45.797 -13.118 68.711 1.00 83.62 197 ALA A C 1
ATOM 1411 O O . ALA A 1 197 ? -44.791 -13.291 68.020 1.00 83.62 197 ALA A O 1
ATOM 1412 N N . ALA A 1 198 ? -47.031 -13.195 68.202 1.00 88.94 198 ALA A N 1
ATOM 1413 C CA . ALA A 1 198 ? -47.298 -13.451 66.789 1.00 88.94 198 ALA A CA 1
ATOM 1414 C C . ALA A 1 198 ? -46.782 -12.315 65.885 1.00 88.94 198 ALA A C 1
ATOM 1416 O O . ALA A 1 198 ? -46.172 -12.591 64.851 1.00 88.94 198 ALA A O 1
ATOM 1417 N N . GLN A 1 199 ? -46.952 -11.049 66.284 1.00 87.88 199 GLN A N 1
ATOM 1418 C CA . GLN A 1 199 ? -46.404 -9.900 65.550 1.00 87.88 199 GLN A CA 1
ATOM 1419 C C . GLN A 1 199 ? -44.873 -9.893 65.543 1.00 87.88 199 GLN A C 1
ATOM 1421 O O . GLN A 1 199 ? -44.273 -9.696 64.487 1.00 87.88 199 GLN A O 1
ATOM 1426 N N . VAL A 1 200 ? -44.231 -10.163 66.683 1.00 86.69 200 VAL A N 1
ATOM 1427 C CA . VAL A 1 200 ? -42.766 -10.268 66.762 1.00 86.69 200 VAL A CA 1
ATOM 1428 C C . VAL A 1 200 ? -42.256 -11.405 65.872 1.00 86.69 200 VAL A C 1
ATOM 1430 O O . VAL A 1 200 ? -41.283 -11.218 65.144 1.00 86.69 200 VAL A O 1
ATOM 1433 N N . ALA A 1 201 ? -42.932 -12.558 65.857 1.00 90.56 201 ALA A N 1
ATOM 1434 C CA . ALA A 1 201 ? -42.571 -13.672 64.980 1.00 90.56 201 ALA A CA 1
ATOM 1435 C C . ALA A 1 201 ? -42.731 -13.328 63.484 1.00 90.56 201 ALA A C 1
ATOM 1437 O O . ALA A 1 201 ? -41.872 -13.686 62.671 1.00 90.56 201 ALA A O 1
ATOM 1438 N N . ALA A 1 202 ? -43.792 -12.602 63.116 1.00 89.00 202 ALA A N 1
ATOM 1439 C CA . ALA A 1 202 ? -44.006 -12.134 61.746 1.00 89.00 202 ALA A CA 1
ATOM 1440 C C . ALA A 1 202 ? -42.910 -11.147 61.309 1.00 89.00 202 ALA A C 1
ATOM 1442 O O . ALA A 1 202 ? -42.280 -11.354 60.273 1.00 89.00 202 ALA A O 1
ATOM 1443 N N . ILE A 1 203 ? -42.606 -10.148 62.143 1.00 88.44 203 ILE A N 1
ATOM 1444 C CA . ILE A 1 203 ? -41.525 -9.177 61.915 1.00 88.44 203 ILE A CA 1
ATOM 1445 C C . ILE A 1 203 ? -40.170 -9.879 61.778 1.00 88.44 203 ILE A C 1
ATOM 1447 O O . ILE A 1 203 ? -39.378 -9.550 60.896 1.00 88.44 203 ILE A O 1
ATOM 1451 N N . GLN A 1 204 ? -39.893 -10.869 62.627 1.00 87.62 204 GLN A N 1
ATOM 1452 C CA . GLN A 1 204 ? -38.648 -11.630 62.563 1.00 87.62 204 GLN A CA 1
ATOM 1453 C C . GLN A 1 204 ? -38.529 -12.395 61.235 1.00 87.62 204 GLN A C 1
ATOM 1455 O O . GLN A 1 204 ? -37.461 -12.412 60.624 1.00 87.62 204 GLN A O 1
ATOM 1460 N N . THR A 1 205 ? -39.635 -12.961 60.746 1.00 92.75 205 THR A N 1
ATOM 1461 C CA . THR A 1 205 ? -39.686 -13.644 59.444 1.00 92.75 205 THR A CA 1
ATOM 1462 C C . THR A 1 205 ? -39.482 -12.661 58.281 1.00 92.75 205 THR A C 1
ATOM 1464 O O . THR A 1 205 ? -38.728 -12.950 57.347 1.00 92.75 205 THR A O 1
ATOM 1467 N N . GLU A 1 206 ? -40.090 -11.472 58.338 1.00 90.31 206 GLU A N 1
ATOM 1468 C CA . GLU A 1 206 ? -39.859 -10.393 57.362 1.00 90.31 206 GLU A CA 1
ATOM 1469 C C . GLU A 1 206 ? -38.394 -9.930 57.361 1.00 90.31 206 GLU A C 1
ATOM 1471 O O . GLU A 1 206 ? -37.795 -9.738 56.305 1.00 90.31 206 GLU A O 1
ATOM 1476 N N . LYS A 1 207 ? -37.765 -9.827 58.534 1.00 88.62 207 LYS A N 1
ATOM 1477 C CA . LYS A 1 207 ? -36.347 -9.472 58.647 1.00 88.62 207 LYS A CA 1
ATOM 1478 C C . LYS A 1 207 ? -35.440 -10.531 58.026 1.00 88.62 207 LYS A C 1
ATOM 1480 O O . LYS A 1 207 ? -34.504 -10.189 57.306 1.00 88.62 207 LYS A O 1
ATOM 1485 N N . GLU A 1 208 ? -35.697 -11.810 58.288 1.00 93.00 208 GLU A N 1
ATOM 1486 C CA . GLU A 1 208 ? -34.909 -12.904 57.711 1.00 93.00 208 GLU A CA 1
ATOM 1487 C C . GLU A 1 208 ? -35.057 -12.984 56.189 1.00 93.00 208 GLU A C 1
ATOM 1489 O O . GLU A 1 208 ? -34.071 -13.217 55.486 1.00 93.00 208 GLU A O 1
ATOM 1494 N N . THR A 1 209 ? -36.264 -12.763 55.665 1.00 92.62 209 THR A N 1
ATOM 1495 C CA . THR A 1 209 ? -36.499 -12.707 54.214 1.00 92.62 209 THR A CA 1
ATOM 1496 C C . THR A 1 209 ? -35.811 -11.495 53.587 1.00 92.62 209 THR A C 1
ATOM 1498 O O . THR A 1 209 ? -35.029 -11.678 52.657 1.00 92.62 209 THR A O 1
ATOM 1501 N N . ALA A 1 210 ? -35.939 -10.302 54.175 1.00 87.12 210 ALA A N 1
ATOM 1502 C CA . ALA A 1 210 ? -35.227 -9.105 53.721 1.00 87.12 210 ALA A CA 1
ATOM 1503 C C . ALA A 1 210 ? -33.695 -9.270 53.751 1.00 87.12 210 ALA A C 1
ATOM 1505 O O . ALA A 1 210 ? -32.998 -8.800 52.852 1.00 87.12 210 ALA A O 1
ATOM 1506 N N . GLN A 1 211 ? -33.147 -9.967 54.753 1.00 88.19 211 GLN A N 1
ATOM 1507 C CA . GLN A 1 211 ? -31.714 -10.274 54.812 1.00 88.19 211 GLN A CA 1
ATOM 1508 C C . GLN A 1 211 ? -31.276 -11.239 53.706 1.00 88.19 211 GLN A C 1
ATOM 1510 O O . GLN A 1 211 ? -30.207 -11.047 53.121 1.00 88.19 211 GLN A O 1
ATOM 1515 N N . ARG A 1 212 ? -32.082 -12.263 53.399 1.00 92.81 212 ARG A N 1
ATOM 1516 C CA . ARG A 1 212 ? -31.805 -13.181 52.283 1.00 92.81 212 ARG A CA 1
ATOM 1517 C C . ARG A 1 212 ? -31.869 -12.457 50.942 1.00 92.81 212 ARG A C 1
ATOM 1519 O O . ARG A 1 212 ? -30.967 -12.649 50.129 1.00 92.81 212 ARG A O 1
ATOM 1526 N N . ASP A 1 213 ? -32.854 -11.588 50.749 1.00 91.00 213 ASP A N 1
ATOM 1527 C CA . ASP A 1 213 ? -33.001 -10.794 49.526 1.00 91.00 213 ASP A CA 1
ATOM 1528 C C . ASP A 1 213 ? -31.844 -9.801 49.365 1.00 91.00 213 ASP A C 1
ATOM 1530 O O . ASP A 1 213 ? -31.255 -9.700 48.29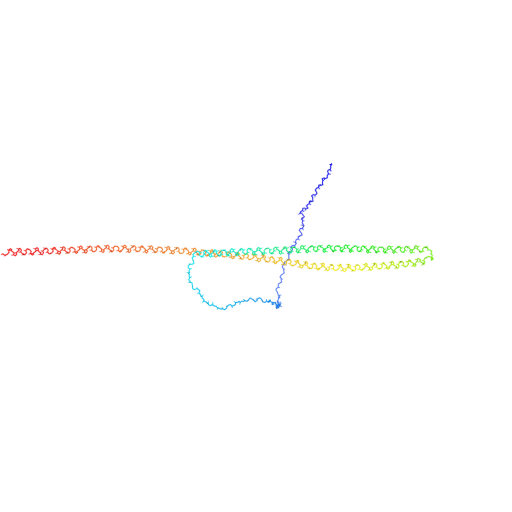0 1.00 91.00 213 ASP A O 1
ATOM 1534 N N . ALA A 1 214 ? -31.426 -9.139 50.449 1.00 87.19 214 ALA A N 1
ATOM 1535 C CA . ALA A 1 214 ? -30.252 -8.269 50.440 1.00 87.19 214 ALA A CA 1
ATOM 1536 C C . ALA A 1 214 ? -28.962 -9.038 50.103 1.00 87.19 214 ALA A C 1
ATOM 1538 O O . ALA A 1 214 ? -28.137 -8.553 49.323 1.00 87.19 214 ALA A O 1
ATOM 1539 N N . ALA A 1 215 ? -28.786 -10.249 50.645 1.00 91.81 215 ALA A N 1
ATOM 1540 C CA . ALA A 1 215 ? -27.647 -11.104 50.319 1.00 91.81 215 ALA A CA 1
ATOM 1541 C C . ALA A 1 215 ? -27.676 -11.567 48.850 1.00 91.81 215 ALA A C 1
ATOM 1543 O O . ALA A 1 215 ? -26.636 -11.570 48.185 1.00 91.81 215 ALA A O 1
ATOM 1544 N N . ALA A 1 216 ? -28.855 -11.909 48.323 1.00 92.31 216 ALA A N 1
ATOM 1545 C CA . ALA A 1 216 ? -29.038 -12.273 46.921 1.00 92.31 216 ALA A CA 1
ATOM 1546 C C . ALA A 1 216 ? -28.717 -11.097 45.982 1.00 92.31 216 ALA A C 1
ATOM 1548 O O . ALA A 1 216 ? -27.928 -11.265 45.047 1.00 92.31 216 ALA A O 1
ATOM 1549 N N . ALA A 1 217 ? -29.234 -9.902 46.286 1.00 90.25 217 ALA A N 1
ATOM 1550 C CA . ALA A 1 217 ? -28.962 -8.675 45.540 1.00 90.25 217 ALA A CA 1
ATOM 1551 C C . ALA A 1 217 ? -27.467 -8.319 45.554 1.00 90.25 217 ALA A C 1
ATOM 1553 O O . ALA A 1 217 ? -26.892 -7.957 44.527 1.00 90.25 217 ALA A O 1
ATOM 1554 N N . TRP A 1 218 ? -26.788 -8.482 46.694 1.00 89.88 218 TRP A N 1
ATOM 1555 C CA . TRP A 1 218 ? -25.343 -8.259 46.772 1.00 89.88 218 TRP A CA 1
ATOM 1556 C C . TRP A 1 218 ? -24.554 -9.267 45.923 1.00 89.88 218 TRP A C 1
ATOM 1558 O O . TRP A 1 218 ? -23.595 -8.895 45.241 1.00 89.88 218 TRP A O 1
ATOM 1568 N N . GLY A 1 219 ? -24.992 -10.529 45.904 1.00 94.75 219 GLY A N 1
ATOM 1569 C CA . GLY A 1 219 ? -24.450 -11.554 45.015 1.00 94.75 219 GLY A CA 1
ATOM 1570 C C . GLY A 1 219 ? -24.611 -11.207 43.531 1.00 94.75 219 GLY A C 1
ATOM 1571 O O . GLY A 1 219 ? -23.685 -11.433 42.751 1.00 94.75 219 GLY A O 1
ATOM 1572 N N . GLU A 1 220 ? -25.741 -10.618 43.128 1.00 92.06 220 GLU A N 1
ATOM 1573 C CA . GLU A 1 220 ? -25.928 -10.099 41.765 1.00 92.06 220 GLU A CA 1
ATOM 1574 C C . GLU A 1 220 ? -25.007 -8.926 41.454 1.00 92.06 220 GLU A C 1
ATOM 1576 O O . GLU A 1 220 ? -24.326 -8.959 40.432 1.00 92.06 220 GLU A O 1
ATOM 1581 N N . VAL A 1 221 ? -24.897 -7.943 42.350 1.00 93.56 221 VAL A N 1
ATOM 1582 C CA . VAL A 1 221 ? -23.984 -6.802 42.166 1.00 93.56 221 VAL A CA 1
ATOM 1583 C C . VAL A 1 221 ? -22.538 -7.273 41.985 1.00 93.56 221 VAL A C 1
ATOM 1585 O O . VAL A 1 221 ? -21.830 -6.763 41.115 1.00 93.56 221 VAL A O 1
ATOM 1588 N N . GLN A 1 222 ? -22.093 -8.276 42.749 1.00 92.38 222 GLN A N 1
ATOM 1589 C CA . GLN A 1 222 ? -20.759 -8.854 42.567 1.00 92.38 222 GLN A CA 1
ATOM 1590 C C . GLN A 1 222 ? -20.589 -9.543 41.209 1.00 92.38 222 GLN A C 1
ATOM 1592 O O . GLN A 1 222 ? -19.556 -9.359 40.561 1.00 92.38 222 GLN A O 1
ATOM 1597 N N . ARG A 1 223 ? -21.593 -10.301 40.749 1.00 95.06 223 ARG A N 1
ATOM 1598 C CA . ARG A 1 223 ? -21.562 -10.918 39.414 1.00 95.06 223 ARG A CA 1
ATOM 1599 C C . ARG A 1 223 ? -21.513 -9.862 38.311 1.00 95.06 223 ARG A C 1
ATOM 1601 O O . ARG A 1 223 ? -20.665 -9.968 37.427 1.00 95.06 223 ARG A O 1
ATOM 1608 N N . SER A 1 224 ? -22.347 -8.829 38.397 1.00 91.75 224 SER A N 1
ATOM 1609 C CA . SER A 1 224 ? -22.375 -7.722 37.435 1.00 91.75 224 SER A CA 1
ATOM 1610 C C . SER A 1 224 ? -21.051 -6.963 37.409 1.00 91.75 224 SER A C 1
ATOM 1612 O O . SER A 1 224 ? -20.540 -6.653 36.335 1.00 91.75 224 SER A O 1
ATOM 1614 N N . ARG A 1 225 ? -20.426 -6.739 38.572 1.00 92.31 225 ARG A N 1
ATOM 1615 C CA . ARG A 1 225 ? -19.083 -6.152 38.646 1.00 92.31 225 ARG A CA 1
ATOM 1616 C C . ARG A 1 225 ? -18.036 -7.028 37.954 1.00 92.31 225 ARG A C 1
ATOM 1618 O O . ARG A 1 225 ? -17.246 -6.510 37.174 1.00 92.31 225 ARG A O 1
ATOM 1625 N N . GLY A 1 226 ? -18.049 -8.340 38.189 1.00 95.69 226 GLY A N 1
ATOM 1626 C CA . GLY A 1 226 ? -17.134 -9.266 37.514 1.00 95.69 226 GLY A CA 1
ATOM 1627 C C . GLY A 1 226 ? -17.321 -9.285 35.991 1.00 95.69 226 GLY A C 1
ATOM 1628 O O . GLY A 1 226 ? -16.342 -9.316 35.246 1.00 95.69 226 GLY A O 1
ATOM 1629 N N . GLN A 1 227 ? -18.568 -9.205 35.517 1.00 92.19 227 GLN A N 1
ATOM 1630 C CA . GLN A 1 227 ? -18.874 -9.092 34.087 1.00 92.19 227 GLN A CA 1
ATOM 1631 C C . GLN A 1 227 ? -18.383 -7.766 33.494 1.00 92.19 227 GLN A C 1
ATOM 1633 O O . GLN A 1 227 ? -17.796 -7.779 32.412 1.00 92.19 227 GLN A O 1
ATOM 1638 N N . ALA A 1 228 ? -18.566 -6.650 34.207 1.00 87.25 228 ALA A N 1
ATOM 1639 C CA . ALA A 1 228 ? -18.068 -5.339 33.796 1.00 87.25 228 ALA A CA 1
ATOM 1640 C C . ALA A 1 228 ? -16.534 -5.322 33.701 1.00 87.25 228 ALA A C 1
ATOM 1642 O O . ALA A 1 228 ? -15.989 -4.935 32.673 1.00 87.25 228 ALA A O 1
ATOM 1643 N N . GLU A 1 229 ? -15.829 -5.859 34.702 1.00 94.81 229 GLU A N 1
ATOM 1644 C CA . GLU A 1 229 ? -14.363 -5.971 34.672 1.00 94.81 229 GLU A CA 1
ATOM 1645 C C . GLU A 1 229 ? -13.874 -6.856 33.507 1.00 94.81 229 GLU A C 1
ATOM 1647 O O . GLU A 1 229 ? -12.842 -6.581 32.891 1.00 94.81 229 GLU A O 1
ATOM 1652 N N . GLN A 1 230 ? -14.614 -7.915 33.157 1.00 93.06 230 GLN A N 1
ATOM 1653 C CA . GLN A 1 230 ? -14.298 -8.743 31.990 1.00 93.06 230 GLN A CA 1
ATOM 1654 C C . GLN A 1 230 ? -14.593 -8.028 30.661 1.00 93.06 230 GLN A C 1
ATOM 1656 O O . GLN A 1 230 ? -13.906 -8.282 29.668 1.00 93.06 230 GLN A O 1
ATOM 1661 N N . ALA A 1 231 ? -15.618 -7.177 30.610 1.00 89.31 231 ALA A N 1
ATOM 1662 C CA . ALA A 1 231 ? -15.911 -6.344 29.447 1.00 89.31 231 ALA A CA 1
ATOM 1663 C C . ALA A 1 231 ? -14.817 -5.285 29.242 1.00 89.31 231 ALA A C 1
ATOM 1665 O O . ALA A 1 231 ? -14.312 -5.161 28.129 1.00 89.31 231 ALA A O 1
ATOM 1666 N N . ASP A 1 232 ? -14.362 -4.631 30.313 1.00 90.38 232 ASP A N 1
ATOM 1667 C CA . ASP A 1 232 ? -13.271 -3.651 30.260 1.00 90.38 232 ASP A CA 1
ATOM 1668 C C . ASP A 1 232 ? -11.964 -4.280 29.762 1.00 90.38 232 ASP A C 1
ATOM 1670 O O . ASP A 1 232 ? -11.298 -3.724 28.890 1.00 90.38 232 ASP A O 1
ATOM 1674 N N . ARG A 1 233 ? -11.614 -5.487 30.230 1.00 95.06 233 ARG A N 1
ATOM 1675 C CA . ARG A 1 233 ? -10.438 -6.213 29.710 1.00 95.06 233 ARG A CA 1
ATOM 1676 C C . ARG A 1 233 ? -10.563 -6.516 28.218 1.00 95.06 233 ARG A C 1
ATOM 1678 O O . ARG A 1 233 ? -9.605 -6.322 27.478 1.00 95.06 233 ARG A O 1
ATOM 1685 N N . ARG A 1 234 ? -11.747 -6.948 27.767 1.00 93.62 234 ARG A N 1
ATOM 1686 C CA . ARG A 1 234 ? -12.013 -7.194 26.341 1.00 93.62 234 ARG A CA 1
ATOM 1687 C C . ARG A 1 234 ? -11.918 -5.914 25.511 1.00 93.62 234 ARG A C 1
ATOM 1689 O O . ARG A 1 234 ? -11.407 -5.976 24.397 1.00 93.62 234 ARG A O 1
ATOM 1696 N N . ALA A 1 235 ? -12.370 -4.781 26.045 1.00 89.50 235 ALA A N 1
ATOM 1697 C CA . ALA A 1 235 ? -12.255 -3.484 25.388 1.00 89.50 235 ALA A CA 1
ATOM 1698 C C . ALA A 1 235 ? -10.786 -3.056 25.243 1.00 89.50 235 ALA A C 1
ATOM 1700 O O . ALA A 1 235 ? -10.359 -2.725 24.141 1.00 89.50 235 ALA A O 1
ATOM 1701 N N . VAL A 1 236 ? -9.989 -3.167 26.309 1.00 95.12 236 VAL A N 1
ATOM 1702 C CA . VAL A 1 236 ? -8.547 -2.854 26.286 1.00 95.12 236 VAL A CA 1
ATOM 1703 C C . VAL A 1 236 ? -7.789 -3.769 25.315 1.00 95.12 236 VAL A C 1
ATOM 1705 O O . VAL A 1 236 ? -6.958 -3.301 24.536 1.00 95.12 236 VAL A O 1
ATOM 1708 N N . ASP A 1 237 ? -8.096 -5.069 25.301 1.00 92.75 237 ASP A N 1
ATOM 1709 C CA . ASP A 1 237 ? -7.499 -6.010 24.345 1.00 92.75 237 ASP A CA 1
ATOM 1710 C C . ASP A 1 237 ? -7.899 -5.686 22.895 1.00 92.75 237 ASP A C 1
ATOM 1712 O O . ASP A 1 237 ? -7.083 -5.824 21.978 1.00 92.75 237 ASP A O 1
ATOM 1716 N N . ALA A 1 238 ? -9.137 -5.238 22.664 1.00 90.38 238 ALA A N 1
ATOM 1717 C CA . ALA A 1 238 ? -9.594 -4.796 21.349 1.00 90.38 238 ALA A CA 1
ATOM 1718 C C . ALA A 1 238 ? -8.882 -3.510 20.898 1.00 90.38 238 ALA A C 1
ATOM 1720 O O . ALA A 1 238 ? -8.418 -3.444 19.760 1.00 90.38 238 ALA A O 1
ATOM 1721 N N . GLU A 1 239 ? -8.723 -2.526 21.786 1.00 91.25 239 GLU A N 1
ATOM 1722 C CA . GLU A 1 239 ? -7.947 -1.307 21.521 1.00 91.25 239 GLU A CA 1
ATOM 1723 C C . GLU A 1 239 ? -6.495 -1.630 21.172 1.00 91.25 239 GLU A C 1
ATOM 1725 O O . GLU A 1 239 ? -5.963 -1.121 20.183 1.00 91.25 239 GLU A O 1
ATOM 1730 N N . ARG A 1 240 ? -5.871 -2.547 21.919 1.00 97.44 240 ARG A N 1
ATOM 1731 C CA . ARG A 1 240 ? -4.513 -3.010 21.629 1.00 97.44 240 ARG A CA 1
ATOM 1732 C C . ARG A 1 240 ? -4.412 -3.660 20.248 1.00 97.44 240 ARG A C 1
ATOM 1734 O O . ARG A 1 240 ? -3.490 -3.340 19.505 1.00 97.44 240 ARG A O 1
ATOM 1741 N N . ARG A 1 241 ? -5.366 -4.518 19.870 1.00 94.88 241 ARG A N 1
ATOM 1742 C CA . ARG A 1 241 ? -5.399 -5.134 18.529 1.00 94.88 241 ARG A CA 1
ATOM 1743 C C . ARG A 1 241 ? -5.587 -4.103 17.420 1.00 94.88 241 ARG A C 1
ATOM 1745 O O . ARG A 1 241 ? -4.968 -4.234 16.369 1.00 94.88 241 ARG A O 1
ATOM 1752 N N . MET A 1 242 ? -6.410 -3.078 17.641 1.00 91.00 242 MET A N 1
ATOM 1753 C CA . MET A 1 242 ? -6.561 -1.981 16.680 1.00 91.00 242 MET A CA 1
ATOM 1754 C C . MET A 1 242 ? -5.264 -1.180 16.536 1.00 91.00 242 MET A C 1
ATOM 1756 O O . MET A 1 242 ? -4.873 -0.870 15.413 1.00 91.00 242 MET A O 1
ATOM 1760 N N . ALA A 1 243 ? -4.566 -0.899 17.639 1.00 92.19 243 ALA A N 1
ATOM 1761 C CA . ALA A 1 243 ? -3.272 -0.220 17.608 1.00 92.19 243 ALA A CA 1
ATOM 1762 C C . ALA A 1 243 ? -2.193 -1.058 16.895 1.00 92.19 243 ALA A C 1
ATOM 1764 O O . ALA A 1 243 ? -1.447 -0.529 16.072 1.00 92.19 243 ALA A O 1
ATOM 1765 N N . GLU A 1 244 ? -2.141 -2.369 17.150 1.00 95.31 244 GLU A N 1
ATOM 1766 C CA . GLU A 1 244 ? -1.239 -3.302 16.459 1.00 95.31 244 GLU A CA 1
ATOM 1767 C C . GLU A 1 244 ? -1.548 -3.367 14.951 1.00 95.31 244 GLU A C 1
ATOM 1769 O O . GLU A 1 244 ? -0.634 -3.265 14.133 1.00 95.31 244 GLU A O 1
ATOM 1774 N N . ALA A 1 245 ? -2.827 -3.428 14.561 1.00 93.31 245 ALA A N 1
ATOM 1775 C CA . ALA A 1 245 ? -3.238 -3.400 13.155 1.00 93.31 245 ALA A CA 1
ATOM 1776 C C . ALA A 1 245 ? -2.900 -2.064 12.464 1.00 93.31 245 ALA A C 1
ATOM 1778 O O . ALA A 1 245 ? -2.467 -2.050 11.309 1.00 93.31 245 ALA A O 1
ATOM 1779 N N . GLN A 1 246 ? -3.056 -0.936 13.166 1.00 92.31 246 GLN A N 1
ATOM 1780 C CA . GLN A 1 246 ? -2.641 0.377 12.667 1.00 92.31 246 GLN A CA 1
ATOM 1781 C C . GLN A 1 246 ? -1.125 0.440 12.463 1.00 92.31 246 GLN A C 1
ATOM 1783 O O . GLN A 1 246 ? -0.681 0.874 11.398 1.00 92.31 246 GLN A O 1
ATOM 1788 N N . ALA A 1 247 ? -0.336 -0.050 13.421 1.00 94.75 247 ALA A N 1
ATOM 1789 C CA . ALA A 1 247 ? 1.118 -0.113 13.299 1.00 94.75 247 ALA A CA 1
ATOM 1790 C C . ALA A 1 247 ? 1.560 -1.001 12.122 1.00 94.75 247 ALA A C 1
ATOM 1792 O O . ALA A 1 247 ? 2.423 -0.599 11.341 1.00 94.75 247 ALA A O 1
ATOM 1793 N N . GLU A 1 248 ? 0.929 -2.164 11.931 1.00 96.88 248 GLU A N 1
ATOM 1794 C CA . GLU A 1 248 ? 1.207 -3.035 10.785 1.00 96.88 248 GLU A CA 1
ATOM 1795 C C . GLU A 1 248 ? 0.845 -2.357 9.453 1.00 96.88 248 GLU A C 1
ATOM 1797 O O . GLU A 1 248 ? 1.602 -2.433 8.484 1.00 96.88 248 GLU A O 1
ATOM 1802 N N . SER A 1 249 ? -0.285 -1.644 9.397 1.00 92.50 249 SER A N 1
ATOM 1803 C CA . SER A 1 249 ? -0.681 -0.898 8.198 1.00 92.50 249 SER A CA 1
ATOM 1804 C C . SER A 1 249 ? 0.308 0.221 7.853 1.00 92.50 249 SER A C 1
ATOM 1806 O O . SER A 1 249 ? 0.661 0.380 6.684 1.00 92.50 249 SER A O 1
ATOM 1808 N N . ALA A 1 250 ? 0.821 0.938 8.859 1.00 93.81 250 ALA A N 1
ATOM 1809 C CA . ALA A 1 250 ? 1.831 1.976 8.677 1.00 93.81 250 ALA A CA 1
ATOM 1810 C C . ALA A 1 250 ? 3.153 1.385 8.160 1.00 93.81 250 ALA A C 1
ATOM 1812 O O . ALA A 1 250 ? 3.701 1.886 7.179 1.00 93.81 250 ALA A O 1
ATOM 1813 N N . ALA A 1 251 ? 3.601 0.263 8.735 1.00 95.38 251 ALA A N 1
ATOM 1814 C CA . ALA A 1 251 ? 4.796 -0.447 8.281 1.00 95.38 251 ALA A CA 1
ATOM 1815 C C . ALA A 1 251 ? 4.675 -0.934 6.823 1.00 95.38 251 ALA A C 1
ATOM 1817 O O . ALA A 1 251 ? 5.636 -0.865 6.057 1.00 95.38 251 ALA A O 1
ATOM 1818 N N . ARG A 1 252 ? 3.484 -1.382 6.397 1.00 96.00 252 ARG A N 1
ATOM 1819 C CA . ARG A 1 252 ? 3.233 -1.761 4.993 1.00 96.00 252 ARG A CA 1
ATOM 1820 C C . ARG A 1 252 ? 3.315 -0.567 4.042 1.00 96.00 252 ARG A C 1
ATOM 1822 O O . ARG A 1 252 ? 3.853 -0.709 2.947 1.00 96.00 252 ARG A O 1
ATOM 1829 N N . VAL A 1 253 ? 2.797 0.597 4.439 1.00 93.38 253 VAL A N 1
ATOM 1830 C CA . VAL A 1 253 ? 2.896 1.823 3.629 1.00 93.38 253 VAL A CA 1
ATOM 1831 C C . VAL A 1 253 ? 4.354 2.258 3.478 1.00 93.38 253 VAL A C 1
ATOM 1833 O O . VAL A 1 253 ? 4.769 2.589 2.369 1.00 93.38 253 VAL A O 1
ATOM 1836 N N . GLU A 1 254 ? 5.142 2.205 4.551 1.00 96.88 254 GLU A N 1
ATOM 1837 C CA . GLU A 1 254 ? 6.576 2.520 4.514 1.00 96.88 254 GLU A CA 1
ATOM 1838 C C . GLU A 1 254 ? 7.351 1.555 3.600 1.00 96.88 254 GLU A C 1
ATOM 1840 O O . GLU A 1 254 ? 8.133 1.993 2.754 1.00 96.88 254 GLU A O 1
ATOM 1845 N N . ALA A 1 255 ? 7.069 0.250 3.680 1.00 94.44 255 ALA A N 1
ATOM 1846 C CA . ALA A 1 255 ? 7.681 -0.747 2.801 1.00 94.44 255 ALA A CA 1
ATOM 1847 C C . ALA A 1 255 ? 7.369 -0.491 1.313 1.00 94.44 255 ALA A C 1
ATOM 1849 O O . ALA A 1 255 ? 8.274 -0.522 0.478 1.00 94.44 255 ALA A O 1
ATOM 1850 N N . LEU A 1 256 ? 6.113 -0.167 0.982 1.00 94.19 256 LEU A N 1
ATOM 1851 C CA . LEU A 1 256 ? 5.714 0.179 -0.388 1.00 94.19 256 LEU A CA 1
ATOM 1852 C C . LEU A 1 256 ? 6.377 1.473 -0.884 1.00 94.19 256 LEU A C 1
ATOM 1854 O O . LEU A 1 256 ? 6.696 1.592 -2.069 1.00 94.19 256 LEU A O 1
ATOM 1858 N N . GLN A 1 257 ? 6.605 2.450 -0.002 1.00 93.56 257 GLN A N 1
ATOM 1859 C CA . GLN A 1 257 ? 7.342 3.666 -0.354 1.00 93.56 257 GLN A CA 1
ATOM 1860 C C . GLN A 1 257 ? 8.812 3.361 -0.665 1.00 93.56 257 GLN A C 1
ATOM 1862 O O . GLN A 1 257 ? 9.317 3.820 -1.690 1.00 93.56 257 GLN A O 1
ATOM 1867 N N . ALA A 1 258 ? 9.472 2.533 0.148 1.00 96.19 258 ALA A N 1
ATOM 1868 C CA . ALA A 1 258 ? 10.851 2.108 -0.097 1.00 96.19 258 ALA A CA 1
ATOM 1869 C C . ALA A 1 258 ? 11.001 1.312 -1.410 1.00 96.19 258 ALA A C 1
ATOM 1871 O O . ALA A 1 258 ? 11.956 1.517 -2.168 1.00 96.19 258 ALA A O 1
ATOM 1872 N N . GLU A 1 259 ? 10.038 0.439 -1.718 1.00 94.44 259 GLU A N 1
ATOM 1873 C CA . GLU A 1 259 ? 9.995 -0.291 -2.989 1.00 94.44 259 GLU A CA 1
ATOM 1874 C C . GLU A 1 259 ? 9.831 0.668 -4.177 1.00 94.44 259 GLU A C 1
ATOM 1876 O O . GLU A 1 259 ? 10.581 0.585 -5.152 1.00 94.44 259 GLU A O 1
ATOM 1881 N N . LYS A 1 260 ? 8.922 1.647 -4.070 1.00 94.25 260 LYS A N 1
ATOM 1882 C CA . LYS A 1 260 ? 8.733 2.686 -5.092 1.00 94.25 260 LYS A CA 1
ATOM 1883 C C . LYS A 1 260 ? 10.009 3.493 -5.335 1.00 94.25 260 LYS A C 1
ATOM 1885 O O . LYS A 1 260 ? 10.348 3.744 -6.490 1.00 94.25 260 LYS A O 1
ATOM 1890 N N . GLU A 1 261 ? 10.716 3.906 -4.286 1.00 97.56 261 GLU A N 1
ATOM 1891 C CA . GLU A 1 261 ? 11.986 4.629 -4.430 1.00 97.56 261 GLU A CA 1
ATOM 1892 C C . GLU A 1 261 ? 13.056 3.779 -5.118 1.00 97.56 261 GLU A C 1
ATOM 1894 O O . GLU A 1 261 ? 13.794 4.281 -5.968 1.00 97.56 261 GLU A O 1
ATOM 1899 N N . THR A 1 262 ? 13.122 2.490 -4.787 1.00 96.25 262 THR A N 1
ATOM 1900 C CA . THR A 1 262 ? 14.056 1.548 -5.418 1.00 96.25 262 THR A CA 1
ATOM 1901 C C . THR A 1 262 ? 13.735 1.388 -6.904 1.00 96.25 262 THR A C 1
ATOM 1903 O O . THR A 1 262 ? 14.605 1.611 -7.744 1.00 96.25 262 THR A O 1
ATOM 1906 N N . ALA A 1 263 ? 12.465 1.154 -7.247 1.00 93.31 263 ALA A N 1
ATOM 1907 C CA . ALA A 1 263 ? 12.009 1.069 -8.634 1.00 93.31 263 ALA A CA 1
ATOM 1908 C C . ALA A 1 263 ? 12.281 2.362 -9.427 1.00 93.31 263 ALA A C 1
ATOM 1910 O O . ALA A 1 263 ? 12.641 2.312 -10.604 1.00 93.31 263 ALA A O 1
ATOM 1911 N N . GLN A 1 264 ? 12.157 3.534 -8.794 1.00 94.06 264 GLN A N 1
ATOM 1912 C CA . GLN A 1 264 ? 12.502 4.815 -9.421 1.00 94.06 264 GLN A CA 1
ATOM 1913 C C . GLN A 1 264 ? 14.004 4.950 -9.694 1.00 94.06 264 GLN A C 1
ATOM 1915 O O . GLN A 1 264 ? 14.384 5.435 -10.764 1.00 94.06 264 GLN A O 1
ATOM 1920 N N . ARG A 1 265 ? 14.863 4.516 -8.763 1.00 97.12 265 ARG A N 1
ATOM 1921 C CA . ARG A 1 265 ? 16.322 4.511 -8.967 1.00 97.12 265 ARG A CA 1
ATOM 1922 C C . ARG A 1 265 ? 16.717 3.564 -10.096 1.00 97.12 265 ARG A C 1
ATOM 1924 O O . ARG A 1 265 ? 17.516 3.953 -10.947 1.00 97.12 265 ARG A O 1
ATOM 1931 N N . ASP A 1 266 ? 16.111 2.383 -10.152 1.00 94.50 266 ASP A N 1
ATOM 1932 C CA . ASP A 1 266 ? 16.364 1.399 -11.207 1.00 94.50 266 ASP A CA 1
ATOM 1933 C C . ASP A 1 266 ? 15.906 1.910 -12.578 1.00 94.50 266 ASP A C 1
ATOM 1935 O O . ASP A 1 266 ? 16.650 1.823 -13.559 1.00 94.50 266 ASP A O 1
ATOM 1939 N N . ALA A 1 267 ? 14.727 2.535 -12.650 1.00 91.50 267 ALA A N 1
ATOM 1940 C CA . ALA A 1 267 ? 14.240 3.172 -13.871 1.00 91.50 267 ALA A CA 1
ATOM 1941 C C . ALA A 1 267 ? 15.177 4.298 -14.346 1.00 91.50 267 ALA A C 1
ATOM 1943 O O . ALA A 1 267 ? 15.483 4.392 -15.538 1.00 91.50 267 ALA A O 1
ATOM 1944 N N . ALA A 1 268 ? 15.682 5.126 -13.425 1.00 95.25 268 ALA A N 1
ATOM 1945 C CA . ALA A 1 268 ? 16.655 6.168 -13.747 1.00 95.25 268 ALA A CA 1
ATOM 1946 C C . ALA A 1 268 ? 17.989 5.580 -14.243 1.00 95.25 268 ALA A C 1
ATOM 1948 O O . ALA A 1 268 ? 18.567 6.081 -15.211 1.00 95.25 268 ALA A O 1
ATOM 1949 N N . ALA A 1 269 ? 18.467 4.493 -13.629 1.00 95.75 269 ALA A N 1
ATOM 1950 C CA . ALA A 1 269 ? 19.671 3.790 -14.064 1.00 95.75 269 ALA A CA 1
ATOM 1951 C C . ALA A 1 269 ? 19.509 3.197 -15.475 1.00 95.75 269 ALA A C 1
ATOM 1953 O O . ALA A 1 269 ? 20.378 3.404 -16.327 1.00 95.75 269 ALA A O 1
ATOM 1954 N N . ALA A 1 270 ? 18.382 2.538 -15.755 1.00 94.25 270 ALA A N 1
ATOM 1955 C CA . ALA A 1 270 ? 18.066 1.999 -17.077 1.00 94.25 270 ALA A CA 1
ATOM 1956 C C . ALA A 1 270 ? 17.976 3.104 -18.143 1.00 94.25 270 ALA A C 1
ATOM 1958 O O . ALA A 1 270 ? 18.506 2.955 -19.246 1.00 94.25 270 ALA A O 1
ATOM 1959 N N . TRP A 1 271 ? 17.371 4.248 -17.808 1.00 95.12 271 TRP A N 1
ATOM 1960 C CA . TRP A 1 271 ? 17.315 5.400 -18.708 1.00 95.12 271 TRP A CA 1
ATOM 1961 C C . TRP A 1 271 ? 18.713 5.943 -19.037 1.00 95.12 271 TRP A C 1
ATOM 1963 O O . TRP A 1 271 ? 19.023 6.169 -20.208 1.00 95.12 271 TRP A O 1
ATOM 1973 N N . ASN A 1 272 ? 19.588 6.077 -18.035 1.00 97.44 272 ASN A N 1
ATOM 1974 C CA . ASN A 1 272 ? 20.975 6.505 -18.241 1.00 97.44 272 ASN A CA 1
ATOM 1975 C C . ASN A 1 272 ? 21.756 5.532 -19.138 1.00 97.44 272 ASN A C 1
ATOM 1977 O O . ASN A 1 272 ? 22.482 5.969 -20.032 1.00 97.44 272 ASN A O 1
ATOM 1981 N N . GLN A 1 273 ? 21.581 4.221 -18.948 1.00 94.88 273 GLN A N 1
ATOM 1982 C CA . GLN A 1 273 ? 22.191 3.208 -19.816 1.00 94.88 273 GLN A CA 1
ATOM 1983 C C . GLN A 1 273 ? 21.682 3.319 -21.258 1.00 94.88 273 GLN A C 1
ATOM 1985 O O . GLN A 1 273 ? 22.476 3.297 -22.199 1.00 94.88 273 GLN A O 1
ATOM 1990 N N . ALA A 1 274 ? 20.375 3.515 -21.448 1.00 94.12 274 ALA A N 1
ATOM 1991 C CA . ALA A 1 274 ? 19.797 3.704 -22.776 1.00 94.12 274 ALA A CA 1
ATOM 1992 C C . ALA A 1 274 ? 20.337 4.967 -23.473 1.00 94.12 274 ALA A C 1
ATOM 1994 O O . ALA A 1 274 ? 20.597 4.937 -24.677 1.00 94.12 274 ALA A O 1
ATOM 1995 N N . GLN A 1 275 ? 20.548 6.064 -22.737 1.00 96.50 275 GLN A N 1
ATOM 1996 C CA . GLN A 1 275 ? 21.167 7.281 -23.278 1.00 96.50 275 GLN A CA 1
ATOM 1997 C C . GLN A 1 275 ? 22.615 7.043 -23.717 1.00 96.50 275 GLN A C 1
ATOM 1999 O O . GLN A 1 275 ? 22.992 7.444 -24.818 1.00 96.50 275 GLN A O 1
ATOM 2004 N N . GLN A 1 276 ? 23.411 6.341 -22.908 1.00 96.56 276 GLN A N 1
ATOM 2005 C CA . GLN A 1 276 ? 24.780 5.971 -23.283 1.00 96.56 276 GLN A CA 1
ATOM 2006 C C . GLN A 1 276 ? 24.800 5.084 -24.535 1.00 96.56 276 GLN A C 1
ATOM 2008 O O . GLN A 1 276 ? 25.589 5.327 -25.447 1.00 96.56 276 GLN A O 1
ATOM 2013 N N . GLY A 1 277 ? 23.890 4.109 -24.625 1.00 95.88 277 GLY A N 1
ATOM 2014 C CA . GLY A 1 277 ? 23.744 3.263 -25.811 1.00 95.88 277 GLY A CA 1
ATOM 2015 C C . GLY A 1 277 ? 23.412 4.062 -27.077 1.00 95.88 277 GLY A C 1
ATOM 2016 O O . GLY A 1 277 ? 23.991 3.809 -28.133 1.00 95.88 277 GLY A O 1
ATOM 2017 N N . ARG A 1 278 ? 22.544 5.079 -26.977 1.00 96.44 278 ARG A N 1
ATOM 2018 C CA . ARG A 1 278 ? 22.251 5.992 -28.099 1.00 96.44 278 ARG A CA 1
ATOM 2019 C C . ARG A 1 278 ? 23.483 6.780 -28.531 1.00 96.44 278 ARG A C 1
ATOM 2021 O O . ARG A 1 278 ? 23.793 6.800 -29.715 1.00 96.44 278 ARG A O 1
ATOM 2028 N N . GLN A 1 279 ? 24.222 7.350 -27.581 1.00 97.12 279 GLN A N 1
ATOM 2029 C CA . GLN A 1 279 ? 25.453 8.087 -27.884 1.00 97.12 279 GLN A CA 1
ATOM 2030 C C . GLN A 1 279 ? 26.494 7.206 -28.590 1.00 97.12 279 GLN A C 1
ATOM 2032 O O . GLN A 1 279 ? 27.121 7.648 -29.550 1.00 97.12 279 GLN A O 1
ATOM 2037 N N . GLN A 1 280 ? 26.656 5.951 -28.159 1.00 96.25 280 GLN A N 1
ATOM 2038 C CA . GLN A 1 280 ? 27.544 4.994 -28.828 1.00 96.25 280 GLN A CA 1
ATOM 2039 C C . GLN A 1 280 ? 27.068 4.661 -30.248 1.00 96.25 280 GLN A C 1
ATOM 2041 O O . GLN A 1 280 ? 27.879 4.612 -31.173 1.00 96.25 280 GLN A O 1
ATOM 2046 N N . ALA A 1 281 ? 25.760 4.471 -30.444 1.00 95.12 281 ALA A N 1
ATOM 2047 C CA . ALA A 1 281 ? 25.190 4.222 -31.766 1.00 95.12 281 ALA A CA 1
ATOM 2048 C C . ALA A 1 281 ? 25.391 5.417 -32.717 1.00 95.12 281 ALA A C 1
ATOM 2050 O O . ALA A 1 281 ? 25.741 5.218 -33.881 1.00 95.12 281 ALA A O 1
ATOM 2051 N N . ASP A 1 282 ? 25.232 6.646 -32.224 1.00 97.50 282 ASP A N 1
ATOM 2052 C CA . ASP A 1 282 ? 25.467 7.864 -33.004 1.00 97.50 282 ASP A CA 1
ATOM 2053 C C . ASP A 1 282 ? 26.949 8.016 -33.382 1.00 97.50 282 ASP A C 1
ATOM 2055 O O . ASP A 1 282 ? 27.267 8.328 -34.531 1.00 97.50 282 ASP A O 1
ATOM 2059 N N . GLN A 1 283 ? 27.871 7.706 -32.463 1.00 97.06 283 GLN A N 1
ATOM 2060 C CA . GLN A 1 283 ? 29.308 7.669 -32.764 1.00 97.06 283 GLN A CA 1
ATOM 2061 C C . GLN A 1 283 ? 29.643 6.628 -33.841 1.00 97.06 283 GLN A C 1
ATOM 2063 O O . GLN A 1 283 ? 30.393 6.926 -34.771 1.00 97.06 283 GLN A O 1
ATOM 2068 N N . ALA A 1 284 ? 29.067 5.426 -33.754 1.00 96.00 284 ALA A N 1
ATOM 2069 C CA . ALA A 1 284 ? 29.268 4.381 -34.756 1.00 96.00 284 ALA A CA 1
ATOM 2070 C C . ALA A 1 284 ? 28.726 4.795 -36.137 1.00 96.00 284 ALA A C 1
ATOM 2072 O O . ALA A 1 284 ? 29.378 4.553 -37.154 1.00 96.00 284 ALA A O 1
ATOM 2073 N N . ARG A 1 285 ? 27.567 5.468 -36.188 1.00 97.12 285 ARG A N 1
ATOM 2074 C CA . ARG A 1 285 ? 27.017 6.027 -37.436 1.00 97.12 285 ARG A CA 1
ATOM 2075 C C . ARG A 1 285 ? 27.940 7.076 -38.042 1.00 97.12 285 ARG A C 1
ATOM 2077 O O . ARG A 1 285 ? 28.261 6.962 -39.220 1.00 97.12 285 ARG A O 1
ATOM 2084 N N . ALA A 1 286 ? 28.435 8.017 -37.241 1.00 97.44 286 ALA A N 1
ATOM 2085 C CA . ALA A 1 286 ? 29.374 9.035 -37.710 1.00 97.44 286 ALA A CA 1
ATOM 2086 C C . ALA A 1 286 ? 30.669 8.418 -38.278 1.00 97.44 286 ALA A C 1
ATOM 2088 O O . ALA A 1 286 ? 31.164 8.852 -39.318 1.00 97.44 286 ALA A O 1
ATOM 2089 N N . GLN A 1 287 ? 31.197 7.364 -37.645 1.00 97.38 287 GLN A N 1
ATOM 2090 C CA . GLN A 1 287 ? 32.360 6.630 -38.161 1.00 97.38 287 GLN A CA 1
ATOM 2091 C C . GLN A 1 287 ? 32.062 5.925 -39.492 1.00 97.38 287 GLN A C 1
ATOM 2093 O O . GLN A 1 287 ? 32.885 5.967 -40.409 1.00 97.38 287 GLN A O 1
ATOM 2098 N N . MET A 1 288 ? 30.886 5.302 -39.628 1.00 97.19 288 MET A N 1
ATOM 2099 C CA . MET A 1 288 ? 30.465 4.685 -40.890 1.00 97.19 288 MET A CA 1
ATOM 2100 C C . MET A 1 288 ? 30.290 5.720 -42.005 1.00 97.19 288 MET A C 1
ATOM 2102 O O . MET A 1 288 ? 30.738 5.476 -43.124 1.00 97.19 288 MET A O 1
ATOM 2106 N N . GLU A 1 289 ? 29.692 6.875 -41.715 1.00 98.31 289 GLU A N 1
ATOM 2107 C CA . GLU A 1 289 ? 29.567 7.981 -42.673 1.00 98.31 289 GLU A CA 1
ATOM 2108 C C . GLU A 1 289 ? 30.944 8.478 -43.128 1.00 98.31 289 GLU A C 1
ATOM 2110 O O . GLU A 1 289 ? 31.186 8.627 -44.327 1.00 98.31 289 GLU A O 1
ATOM 2115 N N . GLN A 1 290 ? 31.892 8.645 -42.200 1.00 97.44 290 GLN A N 1
ATOM 2116 C CA . GLN A 1 290 ? 33.265 9.021 -42.538 1.00 97.44 290 GLN A CA 1
ATOM 2117 C C . GLN A 1 290 ? 33.940 7.981 -43.447 1.00 97.44 290 GLN A C 1
ATOM 2119 O O . GLN A 1 290 ? 34.592 8.351 -44.427 1.00 97.44 290 GLN A O 1
ATOM 2124 N N . ALA A 1 291 ? 33.764 6.688 -43.162 1.00 96.94 291 ALA A N 1
ATOM 2125 C CA . ALA A 1 291 ? 34.296 5.610 -43.993 1.00 96.94 291 ALA A CA 1
ATOM 2126 C C . ALA A 1 291 ? 33.661 5.591 -45.396 1.00 96.94 291 ALA A C 1
ATOM 2128 O O . ALA A 1 291 ? 34.365 5.380 -46.386 1.00 96.94 291 ALA A O 1
ATOM 2129 N N . GLN A 1 292 ? 32.356 5.862 -45.507 1.00 97.31 292 GLN A N 1
ATOM 2130 C CA . GLN A 1 292 ? 31.675 5.985 -46.800 1.00 97.31 292 GLN A CA 1
ATOM 2131 C C . GLN A 1 292 ? 32.215 7.163 -47.616 1.00 97.31 292 GLN A C 1
ATOM 2133 O O . GLN A 1 292 ? 32.515 6.993 -48.797 1.00 97.31 292 GLN A O 1
ATOM 2138 N N . VAL A 1 293 ? 32.411 8.328 -46.991 1.00 98.19 293 VAL A N 1
ATOM 2139 C CA . VAL A 1 293 ? 33.006 9.500 -47.656 1.00 98.19 293 VAL A CA 1
ATOM 2140 C C . VAL A 1 293 ? 34.417 9.188 -48.163 1.00 98.19 293 VAL A C 1
ATOM 2142 O O . VAL A 1 293 ? 34.748 9.530 -49.297 1.00 98.19 293 VAL A O 1
ATOM 2145 N N . GLN A 1 294 ? 35.244 8.501 -47.369 1.00 97.62 294 GLN A N 1
ATOM 2146 C CA . GLN A 1 294 ? 36.584 8.082 -47.798 1.00 97.62 294 GLN A CA 1
ATOM 2147 C C . GLN A 1 294 ? 36.539 7.094 -48.971 1.00 97.62 294 GLN A C 1
ATOM 2149 O O . GLN A 1 294 ? 37.307 7.233 -49.924 1.00 97.62 294 GLN A O 1
ATOM 2154 N N . ALA A 1 295 ? 35.628 6.117 -48.934 1.00 96.75 295 ALA A N 1
ATOM 2155 C CA . ALA A 1 295 ? 35.450 5.161 -50.023 1.00 96.75 295 ALA A CA 1
ATOM 2156 C C . ALA A 1 295 ? 35.009 5.851 -51.325 1.00 96.75 295 ALA A C 1
ATOM 2158 O O . ALA A 1 295 ? 35.518 5.522 -52.398 1.00 96.75 295 ALA A O 1
ATOM 2159 N N . GLU A 1 296 ? 34.113 6.835 -51.233 1.00 98.50 296 GLU A N 1
ATOM 2160 C CA . GLU A 1 296 ? 33.660 7.623 -52.381 1.00 98.50 296 GLU A CA 1
ATOM 2161 C C . GLU A 1 296 ? 34.792 8.480 -52.964 1.00 98.50 296 GLU A C 1
ATOM 2163 O O . GLU A 1 296 ? 35.003 8.490 -54.175 1.00 98.50 296 GLU A O 1
ATOM 2168 N N . GLN A 1 297 ? 35.609 9.116 -52.117 1.00 97.56 297 GLN A N 1
ATOM 2169 C CA . GLN A 1 297 ? 36.808 9.834 -52.570 1.00 97.56 297 GLN A CA 1
ATOM 2170 C C . GLN A 1 297 ? 37.782 8.912 -53.320 1.00 97.56 297 GLN A C 1
ATOM 2172 O O . GLN A 1 297 ? 38.292 9.287 -54.378 1.00 97.56 297 GLN A O 1
ATOM 2177 N N . ALA A 1 298 ? 38.010 7.696 -52.815 1.00 97.44 298 ALA A N 1
ATOM 2178 C CA . ALA A 1 298 ? 38.851 6.701 -53.483 1.00 97.44 298 ALA A CA 1
ATOM 2179 C C . ALA A 1 298 ? 38.278 6.279 -54.850 1.00 97.44 298 ALA A C 1
ATOM 2181 O O . ALA A 1 298 ? 39.033 6.132 -55.814 1.00 97.44 298 ALA A O 1
ATOM 2182 N N . ARG A 1 299 ? 36.950 6.122 -54.961 1.00 98.25 299 ARG A N 1
ATOM 2183 C CA . ARG A 1 299 ? 36.276 5.838 -56.242 1.00 98.25 299 ARG A CA 1
ATOM 2184 C C . ARG A 1 299 ? 36.469 6.967 -57.247 1.00 98.25 299 ARG A C 1
ATOM 2186 O O . ARG A 1 299 ? 36.911 6.702 -58.362 1.00 98.25 299 ARG A O 1
ATOM 2193 N N . VAL A 1 300 ? 36.238 8.214 -56.835 1.00 98.12 300 VAL A N 1
ATOM 2194 C CA . VAL A 1 300 ? 36.439 9.392 -57.694 1.00 98.12 300 VAL A CA 1
ATOM 2195 C C . VAL A 1 300 ? 37.887 9.474 -58.194 1.00 98.12 300 VAL A C 1
ATOM 2197 O O . VAL A 1 300 ? 38.114 9.708 -59.381 1.00 98.12 300 VAL A O 1
ATOM 2200 N N . GLN A 1 301 ? 38.881 9.224 -57.335 1.00 97.56 301 GLN A N 1
ATOM 2201 C CA . GLN A 1 301 ? 40.297 9.189 -57.740 1.00 97.56 301 GLN A CA 1
ATOM 2202 C C . GLN A 1 301 ? 40.606 8.057 -58.736 1.00 97.56 301 GLN A C 1
ATOM 2204 O O . GLN A 1 301 ? 41.370 8.247 -59.691 1.00 97.56 301 GLN A O 1
ATOM 2209 N N . ALA A 1 302 ? 40.010 6.878 -58.542 1.00 97.19 302 ALA A N 1
ATOM 2210 C CA . ALA A 1 302 ? 40.159 5.759 -59.466 1.00 97.19 302 ALA A CA 1
ATOM 2211 C C . ALA A 1 302 ? 39.563 6.082 -60.848 1.00 97.19 302 ALA A C 1
ATOM 2213 O O . ALA A 1 302 ? 40.194 5.793 -61.868 1.00 97.19 302 ALA A O 1
ATOM 2214 N N . ASP A 1 303 ? 38.400 6.733 -60.899 1.00 98.12 303 ASP A N 1
ATOM 2215 C CA . ASP A 1 303 ? 37.753 7.124 -62.156 1.00 98.12 303 ASP A CA 1
ATOM 2216 C C . ASP A 1 303 ? 38.505 8.249 -62.884 1.00 98.12 303 ASP A C 1
ATOM 2218 O O . ASP A 1 303 ? 38.657 8.204 -64.110 1.00 98.12 303 ASP A O 1
ATOM 2222 N N . GLN A 1 304 ? 39.086 9.203 -62.147 1.00 97.75 304 GLN A N 1
ATOM 2223 C CA . GLN A 1 304 ? 40.019 10.186 -62.713 1.00 97.75 304 GLN A CA 1
ATOM 2224 C C . GLN A 1 304 ? 41.238 9.502 -63.349 1.00 97.75 304 GLN A C 1
ATOM 2226 O O . GLN A 1 304 ? 41.623 9.830 -64.473 1.00 97.75 304 GLN A O 1
ATOM 2231 N N . SER A 1 305 ? 41.808 8.501 -62.671 1.00 97.56 305 SER A N 1
ATOM 2232 C CA . SER A 1 305 ? 42.956 7.737 -63.179 1.00 97.56 305 SER A CA 1
ATOM 2233 C C . SER A 1 305 ? 42.606 6.933 -64.437 1.00 97.56 305 SER A C 1
ATOM 2235 O O . SER A 1 305 ? 43.397 6.883 -65.382 1.00 97.56 305 SER A O 1
ATOM 2237 N N . ARG A 1 306 ? 41.409 6.332 -64.487 1.00 98.19 306 ARG A N 1
ATOM 2238 C CA . ARG A 1 306 ? 40.890 5.647 -65.686 1.00 98.19 306 ARG A CA 1
ATOM 2239 C C . ARG A 1 306 ? 40.736 6.607 -66.860 1.00 98.19 306 ARG A C 1
ATOM 2241 O O . ARG A 1 306 ? 41.249 6.317 -67.937 1.00 98.19 306 ARG A O 1
ATOM 2248 N N . THR A 1 307 ? 40.124 7.766 -66.627 1.00 98.00 307 THR A N 1
ATOM 2249 C CA . THR A 1 307 ? 39.932 8.803 -67.652 1.00 98.00 307 THR A CA 1
ATOM 2250 C C . THR A 1 307 ? 41.273 9.280 -68.219 1.00 98.00 307 THR A C 1
ATOM 2252 O O . THR A 1 307 ? 41.438 9.376 -69.434 1.00 98.00 307 THR A O 1
ATOM 2255 N N . ALA A 1 308 ? 42.270 9.515 -67.360 1.00 97.50 308 ALA A N 1
ATOM 2256 C CA . ALA A 1 308 ? 43.614 9.904 -67.788 1.00 97.50 308 ALA A CA 1
ATOM 2257 C C . ALA A 1 308 ? 44.298 8.814 -68.639 1.00 97.50 308 ALA A C 1
ATOM 2259 O O . ALA A 1 308 ? 44.906 9.116 -69.668 1.00 97.50 308 ALA A O 1
ATOM 2260 N N . MET A 1 309 ? 44.164 7.538 -68.256 1.00 97.69 309 MET A N 1
ATOM 2261 C CA . MET A 1 309 ? 44.679 6.415 -69.051 1.00 97.69 309 MET A CA 1
ATOM 2262 C C . MET A 1 309 ? 43.981 6.290 -70.411 1.00 97.69 309 MET A C 1
ATOM 2264 O O . MET A 1 309 ? 44.638 5.999 -71.411 1.00 97.69 309 MET A O 1
ATOM 2268 N N . GLU A 1 310 ? 42.668 6.510 -70.474 1.00 98.31 310 GLU A N 1
ATOM 2269 C CA . GLU A 1 310 ? 41.919 6.513 -71.735 1.00 98.31 310 GLU A CA 1
ATOM 2270 C C . GLU A 1 310 ? 42.371 7.643 -72.664 1.00 98.31 310 GLU A C 1
ATOM 2272 O O . GLU A 1 310 ? 42.617 7.394 -73.845 1.00 98.31 310 GLU A O 1
ATOM 2277 N N . GLN A 1 311 ? 42.575 8.853 -72.134 1.00 97.81 311 GLN A N 1
ATOM 2278 C CA . GLN A 1 311 ? 43.127 9.976 -72.899 1.00 97.81 311 GLN A CA 1
ATOM 2279 C C . GLN A 1 311 ? 44.532 9.669 -73.437 1.00 97.81 311 GLN A C 1
ATOM 2281 O O . GLN A 1 311 ? 44.803 9.909 -74.614 1.00 97.81 311 GLN A O 1
ATOM 2286 N N . ALA A 1 312 ? 45.410 9.080 -72.619 1.00 97.69 312 ALA A N 1
ATOM 2287 C CA . ALA A 1 312 ? 46.747 8.676 -73.053 1.00 97.69 312 ALA A CA 1
ATOM 2288 C C . ALA A 1 312 ? 46.698 7.625 -74.180 1.00 97.69 312 ALA A C 1
ATOM 2290 O O . ALA A 1 312 ? 47.423 7.740 -75.169 1.00 97.69 312 ALA A O 1
ATOM 2291 N N . ARG A 1 313 ? 45.793 6.639 -74.085 1.00 98.12 313 ARG A N 1
ATOM 2292 C CA . ARG A 1 313 ? 45.575 5.647 -75.156 1.00 98.12 313 ARG A CA 1
ATOM 2293 C C . ARG A 1 313 ? 45.080 6.290 -76.450 1.00 98.12 313 ARG A C 1
ATOM 2295 O O . ARG A 1 313 ? 45.539 5.903 -77.521 1.00 98.12 313 ARG A O 1
ATOM 2302 N N . GLN A 1 314 ? 44.170 7.261 -76.373 1.00 98.19 314 GLN A N 1
ATOM 2303 C CA . GLN A 1 314 ? 43.696 7.990 -77.556 1.00 98.19 314 GLN A CA 1
ATOM 2304 C C . GLN A 1 314 ? 44.833 8.772 -78.229 1.00 98.19 314 GLN A C 1
ATOM 2306 O O . GLN A 1 314 ? 44.968 8.721 -79.452 1.00 98.19 314 GLN A O 1
ATOM 2311 N N . GLN A 1 315 ? 45.690 9.438 -77.449 1.00 97.81 315 GLN A N 1
ATOM 2312 C CA . GLN A 1 315 ? 46.873 10.132 -77.975 1.00 97.81 315 GLN A CA 1
ATOM 2313 C C . GLN A 1 315 ? 47.853 9.161 -78.647 1.00 97.81 315 GLN A C 1
ATOM 2315 O O . GLN A 1 315 ? 48.352 9.440 -79.738 1.00 97.81 315 GLN A O 1
ATOM 2320 N N . GLU A 1 316 ? 48.091 7.994 -78.044 1.00 97.94 316 GLU A N 1
ATOM 2321 C CA . GLU A 1 316 ? 48.933 6.956 -78.642 1.00 97.94 316 GLU A CA 1
ATOM 2322 C C . GLU A 1 316 ? 48.350 6.449 -79.972 1.00 97.94 316 GLU A C 1
ATOM 2324 O O . GLU A 1 316 ? 49.077 6.312 -80.957 1.00 97.94 316 GLU A O 1
ATOM 2329 N N . GLN A 1 317 ? 47.037 6.212 -80.038 1.00 98.19 317 GLN A N 1
ATOM 2330 C CA . GLN A 1 317 ? 46.357 5.806 -81.273 1.00 98.19 317 GLN A CA 1
ATOM 2331 C C . GLN A 1 317 ? 46.469 6.871 -82.373 1.00 98.19 317 GLN A C 1
ATOM 2333 O O . GLN A 1 317 ? 46.743 6.535 -83.529 1.00 98.19 317 GLN A O 1
ATOM 2338 N N . GLN A 1 318 ? 46.319 8.151 -82.025 1.00 97.62 318 GLN A N 1
ATOM 2339 C CA . GLN A 1 318 ? 46.520 9.261 -82.962 1.00 97.62 318 GLN A CA 1
ATOM 2340 C C . GLN A 1 318 ? 47.966 9.312 -83.476 1.00 97.62 318 GLN A C 1
ATOM 2342 O O . GLN A 1 318 ? 48.179 9.447 -84.680 1.00 97.62 318 GLN A O 1
ATOM 2347 N N . ALA A 1 319 ? 48.955 9.134 -82.594 1.00 97.38 319 ALA A N 1
ATOM 2348 C CA . ALA A 1 319 ? 50.369 9.091 -82.969 1.00 97.38 319 ALA A CA 1
ATOM 2349 C C . ALA A 1 319 ? 50.711 7.884 -83.863 1.00 97.38 319 ALA A C 1
ATOM 2351 O O . ALA A 1 319 ? 51.490 8.003 -84.807 1.00 97.38 319 ALA A O 1
ATOM 2352 N N . ARG A 1 320 ? 50.113 6.715 -83.604 1.00 98.00 320 ARG A N 1
ATOM 2353 C CA . ARG A 1 320 ? 50.250 5.536 -84.478 1.00 98.00 320 ARG A CA 1
ATOM 2354 C C . ARG A 1 320 ? 49.666 5.803 -85.863 1.00 98.00 320 ARG A C 1
ATOM 2356 O O . ARG A 1 320 ? 50.348 5.569 -86.856 1.00 98.00 320 ARG A O 1
ATOM 2363 N N . THR A 1 321 ? 48.462 6.368 -85.923 1.00 98.00 321 THR A N 1
ATOM 2364 C CA . THR A 1 321 ? 47.789 6.711 -87.187 1.00 98.00 321 THR A CA 1
ATOM 2365 C C . THR A 1 321 ? 48.591 7.739 -87.992 1.00 98.00 321 THR A C 1
ATOM 2367 O O . THR A 1 321 ? 48.736 7.600 -89.206 1.00 98.00 321 THR A O 1
ATOM 2370 N N . SER A 1 322 ? 49.168 8.753 -87.337 1.00 97.62 322 SER A N 1
ATOM 2371 C CA . SER A 1 322 ? 49.999 9.755 -88.016 1.00 97.62 322 SER A CA 1
ATOM 2372 C C . SER A 1 322 ? 51.314 9.168 -88.539 1.00 97.62 322 SER A C 1
ATOM 2374 O O . SER A 1 322 ? 51.718 9.484 -89.659 1.00 97.62 322 SER A O 1
ATOM 2376 N N . MET A 1 323 ? 51.952 8.264 -87.787 1.00 97.19 323 MET A N 1
ATOM 2377 C CA . MET A 1 323 ? 53.128 7.522 -88.255 1.00 97.19 323 MET A CA 1
ATOM 2378 C C . MET A 1 323 ? 52.804 6.607 -89.441 1.00 97.19 323 MET A C 1
ATOM 2380 O O . MET A 1 323 ? 53.592 6.528 -90.384 1.00 97.19 323 MET A O 1
ATOM 2384 N N . GLU A 1 324 ? 51.662 5.919 -89.422 1.00 97.88 324 GLU A N 1
ATOM 2385 C CA . GLU A 1 324 ? 51.203 5.101 -90.549 1.00 97.88 324 GLU A CA 1
ATOM 2386 C C . GLU A 1 324 ? 50.951 5.952 -91.799 1.00 97.88 324 GLU A C 1
ATOM 2388 O O . GLU A 1 324 ? 51.438 5.604 -92.876 1.00 97.88 324 GLU A O 1
ATOM 2393 N N . ALA A 1 325 ? 50.292 7.105 -91.656 1.00 96.75 325 ALA A N 1
ATOM 2394 C CA . ALA A 1 325 ? 50.095 8.054 -92.750 1.00 96.75 325 ALA A CA 1
ATOM 2395 C C . ALA A 1 325 ? 51.430 8.581 -93.310 1.00 96.75 325 ALA A C 1
ATOM 2397 O O . ALA A 1 325 ? 51.617 8.623 -94.527 1.00 96.75 325 ALA A O 1
ATOM 2398 N N . ALA A 1 326 ? 52.391 8.920 -92.443 1.00 96.75 326 ALA A N 1
ATOM 2399 C CA . ALA A 1 326 ? 53.725 9.353 -92.860 1.00 96.75 326 ALA A CA 1
ATOM 2400 C C . ALA A 1 326 ? 54.478 8.252 -93.629 1.00 96.75 326 ALA A C 1
ATOM 2402 O O . ALA A 1 326 ? 55.079 8.524 -94.668 1.00 96.75 326 ALA A O 1
ATOM 2403 N N . ARG A 1 327 ? 54.394 6.991 -93.177 1.00 97.75 327 ARG A N 1
ATOM 2404 C CA . ARG A 1 327 ? 54.968 5.841 -93.901 1.00 97.75 327 ARG A CA 1
ATOM 2405 C C . ARG A 1 327 ? 54.326 5.646 -95.272 1.00 97.75 327 ARG A C 1
ATOM 2407 O O . ARG A 1 327 ? 55.038 5.356 -96.229 1.00 97.75 327 ARG A O 1
ATOM 2414 N N . GLN A 1 328 ? 53.008 5.808 -95.388 1.00 97.31 328 GLN A N 1
ATOM 2415 C CA . GLN A 1 328 ? 52.315 5.732 -96.680 1.00 97.31 328 GLN A CA 1
ATOM 2416 C C . GLN A 1 328 ? 52.769 6.847 -97.631 1.00 97.31 328 GLN A C 1
ATOM 2418 O O . GLN A 1 328 ? 53.032 6.575 -98.801 1.00 97.31 328 GLN A O 1
ATOM 2423 N N . GLN A 1 329 ? 52.929 8.079 -97.137 1.00 96.50 329 GLN A N 1
ATOM 2424 C CA . GLN A 1 329 ? 53.475 9.186 -97.931 1.00 96.50 329 GLN A CA 1
ATOM 2425 C C . GLN A 1 329 ? 54.911 8.908 -98.389 1.00 96.50 329 GLN A C 1
ATOM 2427 O O . GLN A 1 329 ? 55.243 9.138 -99.551 1.00 96.50 329 GLN A O 1
ATOM 2432 N N . GLU A 1 330 ? 55.758 8.367 -97.510 1.00 96.88 330 GLU A N 1
ATOM 2433 C CA . GLU A 1 330 ? 57.123 7.974 -97.869 1.00 96.88 330 GLU A CA 1
ATOM 2434 C C . GLU A 1 330 ? 57.127 6.880 -98.949 1.00 96.88 330 GLU A C 1
ATOM 2436 O O . GLU A 1 330 ? 57.884 6.967 -99.916 1.00 96.88 330 GLU A O 1
ATOM 2441 N N . GLN A 1 331 ? 56.258 5.872 -98.830 1.00 97.00 331 GLN A N 1
ATOM 2442 C CA . GLN A 1 331 ? 56.097 4.832 -99.850 1.00 97.00 331 GLN A CA 1
ATOM 2443 C C . GLN A 1 331 ? 55.653 5.421 -101.193 1.00 97.00 331 GLN A C 1
ATOM 2445 O O . GLN A 1 331 ? 56.255 5.103 -102.217 1.00 97.00 331 GLN A O 1
ATOM 2450 N N . GLN A 1 332 ? 54.673 6.329 -101.198 1.00 96.12 332 GLN A N 1
ATOM 2451 C CA . GLN A 1 332 ? 54.244 7.033 -102.410 1.00 96.12 332 GLN A CA 1
ATOM 2452 C C . GLN A 1 332 ? 55.398 7.825 -103.043 1.00 96.12 332 GLN A C 1
ATOM 2454 O O . GLN A 1 332 ? 55.630 7.710 -104.247 1.00 96.12 332 GLN A O 1
ATOM 2459 N N . ALA A 1 333 ? 56.176 8.559 -102.242 1.00 95.12 333 ALA A N 1
ATOM 2460 C CA . ALA A 1 333 ? 57.349 9.296 -102.713 1.00 95.12 333 ALA A CA 1
ATOM 2461 C C . ALA A 1 333 ? 58.439 8.374 -103.289 1.00 95.12 333 ALA A C 1
ATOM 2463 O O . ALA A 1 333 ? 59.070 8.701 -104.293 1.00 95.12 333 ALA A O 1
ATOM 2464 N N . ARG A 1 334 ? 58.654 7.196 -102.691 1.00 96.38 334 ARG A N 1
ATOM 2465 C CA . ARG A 1 334 ? 59.569 6.181 -103.238 1.00 96.38 334 ARG A CA 1
ATOM 2466 C C . ARG A 1 334 ? 59.075 5.655 -104.584 1.00 96.38 334 ARG A C 1
ATOM 2468 O O . ARG A 1 334 ? 59.848 5.656 -105.537 1.00 96.38 334 ARG A O 1
ATOM 2475 N N . THR A 1 335 ? 57.796 5.293 -104.692 1.00 96.56 335 THR A N 1
ATOM 2476 C CA . THR A 1 335 ? 57.220 4.813 -105.961 1.00 96.56 335 THR A CA 1
ATOM 2477 C C . THR A 1 335 ? 57.242 5.874 -107.063 1.00 96.56 335 THR A C 1
ATOM 2479 O O . THR A 1 335 ? 57.525 5.547 -108.212 1.00 96.56 335 THR A O 1
ATOM 2482 N N . SER A 1 336 ? 57.015 7.155 -106.739 1.00 95.25 336 SER A N 1
ATOM 2483 C CA . SER A 1 336 ? 57.095 8.240 -107.725 1.00 95.25 336 SER A CA 1
ATOM 2484 C C . SER A 1 336 ? 58.532 8.496 -108.184 1.00 95.25 336 SER A C 1
ATOM 2486 O O . SER A 1 336 ? 58.759 8.700 -109.376 1.00 95.25 336 SER A O 1
ATOM 2488 N N . MET A 1 337 ? 59.515 8.412 -107.280 1.00 94.25 337 MET A N 1
ATOM 2489 C CA . MET A 1 337 ? 60.935 8.463 -107.641 1.00 94.25 337 MET A CA 1
ATOM 2490 C C . MET A 1 337 ? 61.356 7.275 -108.512 1.00 94.25 337 MET A C 1
ATOM 2492 O O . MET A 1 337 ? 62.107 7.456 -109.468 1.00 94.25 337 MET A O 1
ATOM 2496 N N . GLU A 1 338 ? 60.892 6.063 -108.203 1.00 95.62 338 GLU A N 1
ATOM 2497 C CA . GLU A 1 338 ? 61.144 4.877 -109.030 1.00 95.62 338 GLU A CA 1
ATOM 2498 C C . GLU A 1 338 ? 60.531 5.025 -110.426 1.00 95.62 338 GLU A C 1
ATOM 2500 O O . GLU A 1 338 ? 61.224 4.783 -111.414 1.00 95.62 338 GLU A O 1
ATOM 2505 N N . ALA A 1 339 ? 59.287 5.503 -110.527 1.00 93.50 339 ALA A N 1
ATOM 2506 C CA . ALA A 1 339 ? 58.642 5.800 -111.804 1.00 93.50 339 ALA A CA 1
ATOM 2507 C C . ALA A 1 339 ? 59.398 6.879 -112.601 1.00 93.50 339 ALA A C 1
ATOM 2509 O O . ALA A 1 339 ? 59.620 6.713 -113.799 1.00 93.50 339 ALA A O 1
ATOM 2510 N N . ALA A 1 340 ? 59.860 7.950 -111.944 1.00 93.06 340 ALA A N 1
ATOM 2511 C CA . ALA A 1 340 ? 60.671 8.991 -112.578 1.00 93.06 340 ALA A CA 1
ATOM 2512 C C . ALA A 1 340 ? 62.012 8.444 -113.099 1.00 93.06 340 ALA A C 1
ATOM 2514 O O . ALA A 1 340 ? 62.411 8.756 -114.219 1.00 93.06 340 ALA A O 1
ATOM 2515 N N . ARG A 1 341 ? 62.685 7.571 -112.334 1.00 94.31 341 ARG A N 1
ATOM 2516 C CA . ARG A 1 341 ? 63.906 6.882 -112.793 1.00 94.31 341 ARG A CA 1
ATOM 2517 C C . ARG A 1 341 ? 63.636 5.967 -113.986 1.00 94.31 341 ARG A C 1
ATOM 2519 O O . ARG A 1 341 ? 64.456 5.923 -114.897 1.00 94.31 341 ARG A O 1
ATOM 2526 N N . GLN A 1 342 ? 62.520 5.238 -113.991 1.00 93.44 342 GLN A N 1
ATOM 2527 C CA . GLN A 1 342 ? 62.130 4.399 -115.130 1.00 93.44 342 GLN A CA 1
ATOM 2528 C C . GLN A 1 342 ? 61.857 5.242 -116.382 1.00 93.44 342 GLN A C 1
ATOM 2530 O O . GLN A 1 342 ? 62.347 4.894 -117.453 1.00 93.44 342 GLN A O 1
ATOM 2535 N N . GLN A 1 343 ? 61.154 6.373 -116.250 1.00 91.19 343 GLN A N 1
ATOM 2536 C CA . GLN A 1 343 ? 60.956 7.320 -117.354 1.00 91.19 343 GLN A CA 1
ATOM 2537 C C . GLN A 1 343 ? 62.283 7.884 -117.872 1.00 91.19 343 GLN A C 1
ATOM 2539 O O . GLN A 1 343 ? 62.491 7.950 -119.079 1.00 91.19 343 GLN A O 1
ATOM 2544 N N . GLU A 1 344 ? 63.209 8.247 -116.981 1.00 91.12 344 GLU A N 1
ATOM 2545 C CA . GLU A 1 344 ? 64.542 8.710 -117.378 1.00 91.12 344 GLU A CA 1
ATOM 2546 C C . GLU A 1 344 ? 65.328 7.614 -118.117 1.00 91.12 344 GLU A C 1
ATOM 2548 O O . GLU A 1 344 ? 65.980 7.889 -119.123 1.00 91.12 344 GLU A O 1
ATOM 2553 N N . GLN A 1 345 ? 65.254 6.361 -117.658 1.00 90.81 345 GLN A N 1
ATOM 2554 C CA . GLN A 1 345 ? 65.871 5.223 -118.343 1.00 90.81 345 GLN A CA 1
ATOM 2555 C C . GLN A 1 345 ? 65.260 4.981 -119.727 1.00 90.81 345 GLN A C 1
ATOM 2557 O O . GLN A 1 345 ? 66.010 4.744 -120.671 1.00 90.81 345 GLN A O 1
ATOM 2562 N N . GLN A 1 346 ? 63.934 5.080 -119.866 1.00 88.06 346 GLN A N 1
ATOM 2563 C CA . GLN A 1 346 ? 63.249 4.997 -121.160 1.00 88.06 346 GLN A CA 1
ATOM 2564 C C . GLN A 1 346 ? 63.690 6.125 -122.096 1.00 88.06 346 GLN A C 1
ATOM 2566 O O . GLN A 1 346 ? 64.129 5.842 -123.205 1.00 88.06 346 GLN A O 1
ATOM 2571 N N . ALA A 1 347 ? 63.693 7.377 -121.629 1.00 86.19 347 ALA A N 1
ATOM 2572 C CA . ALA A 1 347 ? 64.147 8.523 -122.417 1.00 86.19 347 ALA A CA 1
ATOM 2573 C C . ALA A 1 347 ? 65.622 8.398 -122.847 1.00 86.19 347 ALA A C 1
ATOM 2575 O O . ALA A 1 347 ? 65.982 8.758 -123.966 1.00 86.19 347 ALA A O 1
ATOM 2576 N N . ARG A 1 348 ? 66.493 7.852 -121.985 1.00 86.56 348 ARG A N 1
ATOM 2577 C CA . ARG A 1 348 ? 67.893 7.554 -122.339 1.00 86.56 348 ARG A CA 1
ATOM 2578 C C . ARG A 1 348 ? 68.009 6.427 -123.365 1.00 86.56 348 ARG A C 1
ATOM 2580 O O . ARG A 1 348 ? 68.869 6.519 -124.234 1.00 86.56 348 ARG A O 1
ATOM 2587 N N . ALA A 1 349 ? 67.186 5.385 -123.260 1.00 83.62 349 ALA A N 1
ATOM 2588 C CA . ALA A 1 349 ? 67.159 4.293 -124.230 1.00 83.62 349 ALA A CA 1
ATOM 2589 C C . ALA A 1 349 ? 66.651 4.772 -125.602 1.00 83.62 349 ALA A C 1
ATOM 2591 O O . ALA A 1 349 ? 67.253 4.438 -126.616 1.00 83.62 349 ALA A O 1
ATOM 2592 N N . GLU A 1 350 ? 65.611 5.611 -125.631 1.00 81.62 350 GLU A N 1
ATOM 2593 C CA . GLU A 1 350 ? 65.101 6.253 -126.851 1.00 81.62 350 GLU A CA 1
ATOM 2594 C C . GLU A 1 350 ? 66.130 7.199 -127.483 1.00 81.62 350 GLU A C 1
ATOM 2596 O O . GLU A 1 350 ? 66.261 7.228 -128.698 1.00 81.62 350 GLU A O 1
ATOM 2601 N N . ALA A 1 351 ? 66.913 7.929 -126.681 1.00 76.31 351 ALA A N 1
ATOM 2602 C CA . ALA A 1 351 ? 67.985 8.789 -127.187 1.00 76.31 351 ALA A CA 1
ATOM 2603 C C . ALA A 1 351 ? 69.199 8.021 -127.758 1.00 76.31 351 ALA A C 1
ATOM 2605 O O . ALA A 1 351 ? 70.061 8.635 -128.387 1.00 76.31 351 ALA A O 1
ATOM 2606 N N . GLN A 1 352 ? 69.310 6.711 -127.506 1.00 77.75 352 GLN A N 1
ATOM 2607 C CA . GLN A 1 352 ? 70.388 5.845 -128.007 1.00 77.75 352 GLN A CA 1
ATOM 2608 C C . GLN A 1 352 ? 69.980 4.990 -129.222 1.00 77.75 352 GLN A C 1
ATOM 2610 O O . GLN A 1 352 ? 70.854 4.337 -129.797 1.00 77.75 352 GLN A O 1
ATOM 2615 N N . ALA A 1 353 ? 68.694 4.977 -129.588 1.00 64.12 353 ALA A N 1
ATOM 2616 C CA . ALA A 1 35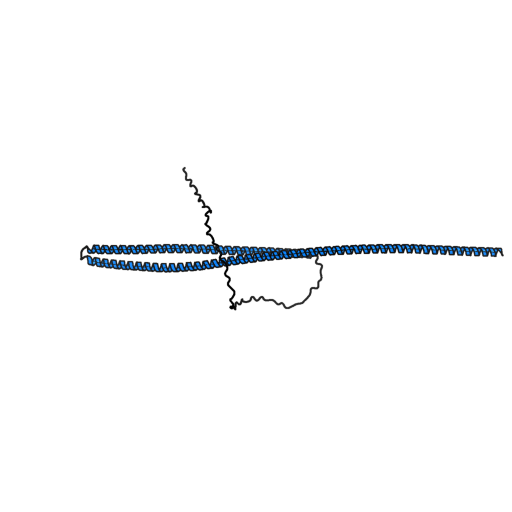3 ? 68.136 4.252 -130.734 1.00 64.12 353 ALA A CA 1
ATOM 2617 C C . ALA A 1 353 ? 68.100 5.123 -132.001 1.00 64.12 353 ALA A C 1
ATOM 2619 O O . ALA A 1 353 ? 68.305 4.554 -133.098 1.00 64.12 353 ALA A O 1
#